Protein AF-A0A928RC76-F1 (afdb_monomer)

Solvent-accessible surface area (backbone atoms only — not comparable to full-atom values): 17767 Å² total; per-residue (Å²): 86,71,30,40,36,39,40,40,33,41,16,22,58,58,47,13,47,9,49,54,59,46,86,78,74,49,76,45,92,69,34,32,42,44,37,80,41,78,56,89,86,75,51,95,54,56,46,78,35,42,59,46,69,63,44,39,48,78,37,57,74,48,68,72,78,33,32,89,50,98,79,68,84,80,63,53,31,68,37,59,27,46,74,82,45,31,62,25,44,38,14,31,23,38,55,78,35,80,92,76,51,38,66,56,56,68,54,73,41,28,61,70,73,59,37,40,14,31,38,30,66,61,43,24,52,47,50,35,40,77,72,74,45,38,34,34,34,34,50,59,24,28,62,91,49,44,77,60,52,65,68,51,64,71,51,19,53,50,50,51,53,53,50,49,49,52,58,53,44,46,50,70,77,39,74,79,38,48,55,79,51,23,33,38,36,38,31,58,44,68,66,42,26,85,47,52,38,67,58,49,33,51,51,52,53,51,48,50,52,52,41,44,74,75,60,39,62,35,38,37,30,44,41,46,43,72,67,99,45,80,52,31,54,30,44,45,49,22,54,54,52,44,32,73,70,37,90,53,29,38,63,29,29,46,60,46,48,55,31,65,52,91,92,57,73,56,84,77,45,41,73,55,86,75,59,76,84,37,49,77,20,24,31,40,77,75,68,36,96,44,78,24,38,22,62,66,33,26,48,51,42,14,67,45,26,27,60,20,47,45,27,44,77,75,65,75,38,79,53,77,66,70,80,89,42,46,45,94,52,57,91,77,112

Sequence (333 aa):
MKRPLFVFAGQSNMMGAASLEAKQRFSFQNSFEYLHKPKRFGASIGQFKKEAFPAGEFSYKNLKEAYENETDFAVKSTLTDYTANTFFCPAMSNVIDESRKIELGFQDFSEATAKSGPCLAPYFAKELEDAGYACAYTHIAKGSIGINYYLEGDAADYFSEKVCNFFSDSKQFFPEDDIDEKVFVWHQGESDSTSSYHDYLNSLKQLTKKTKEIGFTKFFICRVGYWGNEKIVNIMRAQEDFCRQEKEAFMITRAASFFEYPNQEIDNWFSASIEEEYQFCRDSFFGYQNNHINEKGFQILAKHAAPNAIRILFEGKKPILEKEIIIPLQSFA

Nearest PDB structures (foldseek):
  1umy-assembly1_B  TM=6.671E-01  e=2.621E+00  Rattus norvegicus
  6aqz-assembly3_F  TM=4.041E-01  e=8.238E-01  Naegleria fowleri
  6aqy-assembly1_A  TM=2.756E-01  e=6.862E-01  Naegleria fowleri
  6ovt-assembly1_A  TM=3.774E-01  e=3.146E+00  Mycobacterium tuberculosis

Mean predicted aligned error: 5.24 Å

pLDDT: mean 89.04, std 11.86, range [47.88, 98.81]

Radius of gyration: 18.97 Å; Cα contacts (8 Å, |Δi|>4): 721; chains: 1; bounding box: 44×51×48 Å

Secondary structure (DSSP, 8-state):
-B--EEEEEEEHHHHS--SSPP----B-SS-EEEESS-STTT-SS-EEESB-SS-S--EES-TTTTBS-TT--S--B--S-HHHHEEE---EE-EEETTTTEE--GGG--GGGPEEPP-HHHHHHHHHHHTT---EEEEEEETT--GGGGTSSHHHHHHHHHHHHHHHHHHHH-TTSB---EEEEEE--GGGTTS-HHHHHHHHHHHHHHHHHHT-SEEEEEPPPP-S-TTHHHHHHHHHHHHHH-TTEEEEE-GGGGS--TT--GGGTBSSPPPGGGTT-BGGGGT-S--SB-HHHHHHHHHHHHHHHHHHHTS-----PPPP-BGGGGGG-

Foldseek 3Di:
DAAEEEEEEAALLAFAEAQDFDPDKFAAPFAWEWEAPPQLPDDPAIDTHRICPQAYAFAFPDSVQQDPDSPDPLQWRPQFQSQVTTLFHTRFHQDPDPVVLDGDDSRGDIPNPTGRGDGQPVLLQVLQVVVVHYYYYHYGYYHLDDLCSCQDDPSVVVVLVRLLRSVVNCCVVCVPYNHLAYEYEYEYQLSVLVPALVVLLVSVVSSVVSCVVSPHQAYEYAAAADDVHPSSVSVNNSLVVSQVPDPRYAHQEPLRNLQDFPPDPPPQFFQDDRDPLNYPQACVVVVHPGRRGHNSSSNVSSNRRNVQVCCVPPVVHHGDYDDDTTPVCPVPD

Structure (mmCIF, N/CA/C/O backbone):
data_AF-A0A928RC76-F1
#
_entry.id   AF-A0A928RC76-F1
#
loop_
_atom_site.group_PDB
_atom_site.id
_atom_site.type_symbol
_atom_site.label_atom_id
_atom_site.label_alt_id
_atom_site.label_comp_id
_atom_site.label_asym_id
_atom_site.label_entity_id
_atom_site.label_seq_id
_atom_site.pdbx_PDB_ins_code
_atom_site.Cartn_x
_atom_site.Cartn_y
_atom_site.Cartn_z
_atom_site.occupancy
_atom_site.B_iso_or_equiv
_atom_site.auth_seq_id
_atom_site.auth_comp_id
_atom_site.auth_asym_id
_atom_site.auth_atom_id
_atom_site.pdbx_PDB_model_num
ATOM 1 N N . MET A 1 1 ? -18.815 -7.038 15.631 1.00 93.69 1 MET A N 1
ATOM 2 C CA . MET A 1 1 ? -18.070 -7.873 14.644 1.00 93.69 1 MET A CA 1
ATOM 3 C C . MET A 1 1 ? -16.586 -7.523 14.747 1.00 93.69 1 MET A C 1
ATOM 5 O O . MET A 1 1 ? -16.308 -6.404 15.143 1.00 93.69 1 MET A O 1
ATOM 9 N N . LYS A 1 2 ? -15.625 -8.414 14.446 1.00 97.75 2 LYS A N 1
ATOM 10 C CA . LYS A 1 2 ? -14.205 -7.998 14.388 1.00 97.75 2 LYS A CA 1
ATOM 11 C C . LYS A 1 2 ? -13.944 -7.242 13.083 1.00 97.75 2 LYS A C 1
ATOM 13 O O . LYS A 1 2 ? -14.189 -7.793 12.011 1.00 97.75 2 LYS A O 1
ATOM 18 N N . ARG A 1 3 ? -13.461 -6.004 13.185 1.00 98.31 3 ARG A N 1
ATOM 19 C CA . ARG A 1 3 ? -13.190 -5.077 12.081 1.00 98.31 3 ARG A CA 1
ATOM 20 C C . ARG A 1 3 ? -11.799 -4.458 12.248 1.00 98.31 3 ARG A C 1
ATOM 22 O O . ARG A 1 3 ? -11.664 -3.388 12.838 1.00 98.31 3 ARG A O 1
ATOM 29 N N . PRO A 1 4 ? -10.751 -5.091 11.709 1.00 98.62 4 PRO A N 1
ATOM 30 C CA . PRO A 1 4 ? -9.431 -4.486 11.709 1.00 98.62 4 PRO A CA 1
ATOM 31 C C . PRO A 1 4 ? -9.416 -3.170 10.917 1.00 98.62 4 PRO A C 1
ATOM 33 O O . PRO A 1 4 ? -10.078 -3.040 9.879 1.00 98.62 4 PRO A O 1
ATOM 36 N N . LEU A 1 5 ? -8.645 -2.207 11.417 1.00 98.81 5 LEU A N 1
ATOM 37 C CA . LEU A 1 5 ? -8.434 -0.896 10.811 1.00 98.81 5 LEU A CA 1
ATOM 38 C C . LEU A 1 5 ? -7.104 -0.903 10.051 1.00 98.81 5 LEU A C 1
ATOM 40 O O . LEU A 1 5 ? -6.041 -0.961 10.668 1.00 98.81 5 LEU A O 1
ATOM 44 N N . PHE A 1 6 ? -7.146 -0.832 8.721 1.00 98.62 6 PHE A N 1
ATOM 45 C CA . PHE A 1 6 ? -5.950 -0.857 7.875 1.00 98.62 6 PHE A CA 1
ATOM 46 C C . PHE A 1 6 ? -5.553 0.546 7.412 1.00 98.62 6 PHE A C 1
ATOM 48 O O . PHE A 1 6 ? -6.355 1.281 6.837 1.00 98.62 6 PHE A O 1
ATOM 55 N N . VAL A 1 7 ? -4.287 0.905 7.601 1.00 97.81 7 VAL A N 1
ATOM 56 C CA . VAL A 1 7 ? -3.695 2.108 7.007 1.00 97.81 7 VAL A CA 1
ATOM 57 C C . VAL A 1 7 ? -2.692 1.675 5.959 1.00 97.81 7 VAL A C 1
ATOM 59 O O . VAL A 1 7 ? -1.655 1.097 6.271 1.00 97.81 7 VAL A O 1
ATOM 62 N N . PHE A 1 8 ? -3.023 1.965 4.715 1.00 96.25 8 PHE A N 1
ATOM 63 C CA . PHE A 1 8 ? -2.257 1.620 3.533 1.00 96.25 8 PHE A CA 1
ATOM 64 C C . PHE A 1 8 ? -1.305 2.768 3.193 1.00 96.25 8 PHE A C 1
ATOM 66 O O . PHE A 1 8 ? -1.752 3.818 2.736 1.00 96.25 8 PHE A O 1
ATOM 73 N N . ALA A 1 9 ? -0.006 2.575 3.425 1.00 94.69 9 ALA A N 1
ATOM 74 C CA . ALA A 1 9 ? 1.027 3.593 3.248 1.00 94.69 9 ALA A CA 1
ATOM 75 C C . ALA A 1 9 ? 2.239 3.063 2.468 1.00 94.69 9 ALA A C 1
ATOM 77 O O . ALA A 1 9 ? 2.470 1.857 2.358 1.00 94.69 9 ALA A O 1
ATOM 78 N N . GLY A 1 10 ? 3.027 3.984 1.916 1.00 91.62 10 GLY A N 1
ATOM 79 C CA . GLY A 1 10 ? 4.172 3.654 1.069 1.00 91.62 10 GLY A CA 1
ATOM 80 C C . GLY A 1 10 ? 4.248 4.547 -0.163 1.00 91.62 10 GLY A C 1
ATOM 81 O O . GLY A 1 10 ? 4.022 5.753 -0.053 1.00 91.62 10 GLY A O 1
ATOM 82 N N . GLN A 1 11 ? 4.564 3.980 -1.330 1.00 85.69 11 GLN A N 1
ATOM 83 C CA . GLN A 1 11 ? 4.770 4.770 -2.553 1.00 85.69 11 GLN A CA 1
ATOM 84 C C . GLN A 1 11 ? 3.800 4.491 -3.711 1.00 85.69 11 GLN A C 1
ATOM 86 O O . GLN A 1 11 ? 3.110 3.474 -3.731 1.00 85.69 11 GLN A O 1
ATOM 91 N N . SER A 1 12 ? 3.757 5.402 -4.696 1.00 68.44 12 SER A N 1
ATOM 92 C CA . SER A 1 12 ? 2.798 5.398 -5.824 1.00 68.44 12 SER A CA 1
ATOM 93 C C . SER A 1 12 ? 2.783 4.113 -6.644 1.00 68.44 12 SER A C 1
ATOM 95 O O . SER A 1 12 ? 1.696 3.621 -6.942 1.00 68.44 12 SER A O 1
ATOM 97 N N . ASN A 1 13 ? 3.957 3.540 -6.951 1.00 55.69 13 ASN A N 1
ATOM 98 C CA . ASN A 1 13 ? 4.119 2.241 -7.634 1.00 55.69 13 ASN A CA 1
ATOM 99 C C . ASN A 1 13 ? 3.213 1.149 -7.092 1.00 55.69 13 ASN A C 1
ATOM 101 O O . ASN A 1 13 ? 2.799 0.252 -7.820 1.00 55.69 13 ASN A O 1
ATOM 105 N N . MET A 1 14 ? 2.926 1.251 -5.806 1.00 56.94 14 MET A N 1
ATOM 106 C CA . MET A 1 14 ? 2.470 0.159 -4.987 1.00 56.94 14 MET A CA 1
ATOM 107 C C . MET A 1 14 ? 1.067 0.367 -4.445 1.00 56.94 14 MET A C 1
ATOM 109 O O . MET A 1 14 ? 0.460 -0.581 -3.948 1.00 56.94 14 MET A O 1
ATOM 113 N N . MET A 1 15 ? 0.557 1.593 -4.568 1.00 62.12 15 MET A N 1
ATOM 114 C CA . MET A 1 15 ? -0.681 2.019 -3.938 1.00 62.12 15 MET A CA 1
ATOM 115 C C . MET A 1 15 ? -1.558 2.884 -4.860 1.00 62.12 15 MET A C 1
ATOM 117 O O . MET A 1 15 ? -2.621 3.309 -4.436 1.00 62.12 15 MET A O 1
ATOM 121 N N . GLY A 1 16 ? -1.182 3.095 -6.131 1.00 65.44 16 GLY A N 1
ATOM 122 C CA . GLY A 1 16 ? -2.129 3.507 -7.175 1.00 65.44 16 GLY A CA 1
ATOM 123 C C . GLY A 1 16 ? -1.649 4.569 -8.155 1.00 65.44 16 GLY A C 1
ATOM 124 O O . GLY A 1 16 ? -2.071 5.720 -8.087 1.00 65.44 16 GLY A O 1
ATOM 125 N N . ALA A 1 17 ? -0.807 4.173 -9.105 1.00 73.12 17 ALA A N 1
ATOM 126 C CA . ALA A 1 17 ? -0.390 5.031 -10.216 1.00 73.12 17 ALA A CA 1
ATOM 127 C C . ALA A 1 17 ? -0.250 4.235 -11.521 1.00 73.12 17 ALA A C 1
ATOM 129 O O . ALA A 1 17 ? 0.716 4.391 -12.267 1.00 73.12 17 ALA A O 1
ATOM 130 N N . ALA A 1 18 ? -1.215 3.346 -11.769 1.00 84.69 18 ALA A N 1
ATOM 131 C CA . ALA A 1 18 ? -1.297 2.649 -13.043 1.00 84.69 18 ALA A CA 1
ATOM 132 C C . ALA A 1 18 ? -1.699 3.617 -14.160 1.00 84.69 18 ALA A C 1
ATOM 134 O O . ALA A 1 18 ? -2.370 4.620 -13.918 1.00 84.69 18 ALA A O 1
ATOM 135 N N . SER A 1 19 ? -1.335 3.302 -15.395 1.00 87.69 19 SER A N 1
ATOM 136 C CA . SER A 1 19 ? -1.667 4.142 -16.538 1.00 87.69 19 SER A CA 1
ATOM 137 C C . SER A 1 19 ? -3.157 4.164 -16.813 1.00 87.69 19 SER A C 1
ATOM 139 O O . SER A 1 19 ? -3.734 5.219 -17.070 1.00 87.69 19 SER A O 1
ATOM 141 N N . LEU A 1 20 ? -3.799 3.004 -16.722 1.00 89.75 20 LEU A N 1
ATOM 142 C CA . LEU A 1 20 ? -5.218 2.828 -17.005 1.00 89.75 20 LEU A CA 1
ATOM 143 C C . LEU A 1 20 ? -6.097 3.060 -15.775 1.00 89.75 20 LEU A C 1
ATOM 145 O O . LEU A 1 20 ? -5.684 2.860 -14.632 1.00 89.75 20 LEU A O 1
ATOM 149 N N . GLU A 1 21 ? -7.344 3.449 -16.034 1.00 90.31 21 GLU A N 1
ATOM 150 C CA . GLU A 1 21 ? -8.374 3.519 -15.002 1.00 90.31 21 GLU A CA 1
ATOM 151 C C . GLU A 1 21 ? -8.646 2.134 -14.412 1.00 90.31 21 GLU A C 1
ATOM 153 O O . GLU A 1 21 ? -8.561 1.119 -15.108 1.00 90.31 21 GLU A O 1
ATOM 158 N N . ALA A 1 22 ? -9.037 2.090 -13.138 1.00 90.31 22 ALA A N 1
ATOM 159 C CA . ALA A 1 22 ? -9.555 0.857 -12.558 1.00 90.31 22 ALA A CA 1
ATOM 160 C C . ALA A 1 22 ? -10.812 0.426 -13.332 1.00 90.31 22 ALA A C 1
ATOM 162 O O . ALA A 1 22 ? -11.779 1.192 -13.413 1.00 90.31 22 ALA A O 1
ATOM 163 N N . LYS A 1 23 ? -10.811 -0.792 -13.876 1.00 90.81 23 LYS A N 1
ATOM 164 C CA . LYS A 1 23 ? -11.964 -1.398 -14.551 1.00 90.81 23 LYS A CA 1
ATOM 165 C C . LYS A 1 23 ? -12.957 -1.939 -13.537 1.00 90.81 23 LYS A C 1
ATOM 167 O O . LYS A 1 23 ? -14.162 -1.889 -13.776 1.00 90.81 23 LYS A O 1
ATOM 172 N N . GLN A 1 24 ? -12.468 -2.450 -12.408 1.00 88.94 24 GLN A N 1
ATOM 173 C CA . GLN A 1 24 ? -13.339 -2.928 -11.341 1.00 88.94 24 GLN A CA 1
ATOM 174 C C . GLN A 1 24 ? -13.837 -1.774 -10.462 1.00 88.94 24 GLN A C 1
ATOM 176 O O . GLN A 1 24 ? -13.130 -0.807 -10.161 1.00 88.94 24 GLN A O 1
ATOM 181 N N . ARG A 1 25 ? -15.097 -1.886 -10.045 1.00 88.00 25 ARG A N 1
ATOM 182 C CA . ARG A 1 25 ? -15.734 -1.038 -9.035 1.00 88.00 25 ARG A CA 1
ATOM 183 C C . ARG A 1 25 ? -16.311 -1.962 -7.977 1.00 88.00 25 ARG A C 1
ATOM 185 O O . ARG A 1 25 ? -16.962 -2.950 -8.316 1.00 88.00 25 ARG A O 1
ATOM 192 N N . PHE A 1 26 ? -16.061 -1.653 -6.712 1.00 91.12 26 PHE A N 1
ATOM 193 C CA . PHE A 1 26 ? -16.522 -2.477 -5.600 1.00 91.12 26 PHE A CA 1
ATOM 194 C C . PHE A 1 26 ? -17.635 -1.769 -4.847 1.00 91.12 26 PHE A C 1
ATOM 196 O O . PHE A 1 26 ? -17.553 -0.568 -4.603 1.00 91.12 26 PHE A O 1
ATOM 203 N N . SER A 1 27 ? -18.648 -2.541 -4.464 1.00 94.38 27 SER A N 1
ATOM 204 C CA . SER A 1 27 ? -19.636 -2.158 -3.466 1.00 94.38 27 SER A CA 1
ATOM 205 C C . SER A 1 27 ? -19.540 -3.164 -2.327 1.00 94.38 27 SER A C 1
ATOM 207 O O . SER A 1 27 ? -19.789 -4.357 -2.513 1.00 94.38 27 SER A O 1
ATOM 209 N N . PHE A 1 28 ? -19.103 -2.683 -1.174 1.00 95.94 28 PHE A N 1
ATOM 210 C CA . PHE A 1 28 ? -18.910 -3.448 0.041 1.00 95.94 28 PHE A CA 1
ATOM 211 C C . PHE A 1 28 ? -20.215 -3.489 0.837 1.00 95.94 28 PHE A C 1
ATOM 213 O O . PHE A 1 28 ? -20.892 -2.478 1.032 1.00 95.94 28 PHE A O 1
ATOM 220 N N . GLN A 1 29 ? -20.571 -4.663 1.338 1.00 95.75 29 GLN A N 1
ATOM 221 C CA . GLN A 1 29 ? -21.638 -4.829 2.316 1.00 95.75 29 GLN A CA 1
ATOM 222 C C . GLN A 1 29 ? -21.152 -4.410 3.695 1.00 95.75 29 GLN A C 1
ATOM 224 O O . GLN A 1 29 ? -21.834 -3.639 4.382 1.00 95.75 29 GLN A O 1
ATOM 229 N N . ASN A 1 30 ? -19.968 -4.894 4.072 1.00 96.06 30 ASN A N 1
ATOM 230 C CA . ASN A 1 30 ? -19.458 -4.769 5.427 1.00 96.06 30 ASN A CA 1
ATOM 231 C C . ASN A 1 30 ? -18.144 -4.011 5.523 1.00 96.06 30 ASN A C 1
ATOM 233 O O . ASN A 1 30 ? -17.849 -3.576 6.627 1.00 96.06 30 ASN A O 1
ATOM 237 N N . SER A 1 31 ? -17.373 -3.822 4.454 1.00 97.50 31 SER A N 1
ATOM 238 C CA . SER A 1 31 ? -16.124 -3.050 4.506 1.00 97.50 31 SER A CA 1
ATOM 239 C C . SER A 1 31 ? -16.315 -1.573 4.166 1.00 97.50 31 SER A C 1
ATOM 241 O O . SER A 1 31 ? -17.295 -1.185 3.529 1.00 97.50 31 SER A O 1
ATOM 243 N N . PHE A 1 32 ? -15.384 -0.733 4.626 1.00 97.00 32 PHE A N 1
ATOM 244 C CA . PHE A 1 32 ? -15.476 0.714 4.445 1.00 97.00 32 PHE A CA 1
ATOM 245 C C . PHE A 1 32 ? -14.137 1.355 4.103 1.00 97.00 32 PHE A C 1
ATOM 247 O O . PHE A 1 32 ? -13.127 1.112 4.760 1.00 97.00 32 PHE A O 1
ATOM 254 N N . GLU A 1 33 ? -14.167 2.262 3.138 1.00 94.88 33 GLU A N 1
ATOM 255 C CA . GLU A 1 33 ? -13.093 3.212 2.897 1.00 94.88 33 GLU A CA 1
ATOM 256 C C . GLU A 1 33 ? -13.293 4.477 3.729 1.00 94.88 33 GLU A C 1
ATOM 258 O O . GLU A 1 33 ? -14.386 5.043 3.741 1.00 94.88 33 GLU A O 1
ATOM 263 N N . TYR A 1 34 ? -12.237 4.950 4.381 1.00 93.81 34 TYR A N 1
ATOM 264 C CA . TYR A 1 34 ? -12.214 6.200 5.124 1.00 93.81 34 TYR A CA 1
ATOM 265 C C . TYR A 1 34 ? -11.502 7.313 4.345 1.00 93.81 34 TYR A C 1
ATOM 267 O O . TYR A 1 34 ? -10.310 7.204 4.029 1.00 93.81 34 TYR A O 1
ATOM 275 N N . LEU A 1 35 ? -12.227 8.412 4.124 1.00 89.06 35 LEU A N 1
ATOM 276 C CA . LEU A 1 35 ? -11.716 9.681 3.603 1.00 89.06 35 LEU A CA 1
ATOM 277 C C . LEU A 1 35 ? -11.634 10.711 4.739 1.00 89.06 35 LEU A C 1
ATOM 279 O O . LEU A 1 35 ? -12.613 10.937 5.460 1.00 89.06 35 LEU A O 1
ATOM 283 N N . HIS A 1 36 ? -10.475 11.341 4.914 1.00 82.50 36 HIS A N 1
ATOM 284 C CA . HIS A 1 36 ? -10.219 12.290 5.987 1.00 82.50 36 HIS A CA 1
ATOM 285 C C . HIS A 1 36 ? -10.803 13.665 5.657 1.00 82.50 36 HIS A C 1
ATOM 287 O O . HIS A 1 36 ? -10.264 14.433 4.866 1.00 82.50 36 HIS A O 1
ATOM 293 N N . LYS A 1 37 ? -11.891 14.003 6.359 1.00 72.62 37 LYS A N 1
ATOM 294 C CA . LYS A 1 37 ? -12.540 15.326 6.344 1.00 72.62 37 LYS A CA 1
ATOM 295 C C . LYS A 1 37 ? -12.692 15.923 4.923 1.00 72.62 37 LYS A C 1
ATOM 297 O O . LYS A 1 37 ? -12.364 17.092 4.718 1.00 72.62 37 LYS A O 1
ATOM 302 N N . PRO A 1 38 ? -13.256 15.188 3.943 1.00 59.88 38 PRO A N 1
ATOM 303 C CA . PRO A 1 38 ? -13.242 15.596 2.532 1.00 59.88 38 PRO A CA 1
ATOM 304 C C . PRO A 1 38 ? -14.053 16.873 2.231 1.00 59.88 38 PRO A C 1
ATOM 306 O O . PRO A 1 38 ? -13.914 17.471 1.166 1.00 59.88 38 PRO A O 1
ATOM 309 N N . LYS A 1 39 ? -14.913 17.342 3.149 1.00 54.34 39 LYS A N 1
ATOM 310 C CA . LYS A 1 39 ? -15.727 18.556 2.958 1.00 54.34 39 LYS A CA 1
ATOM 311 C C . LYS A 1 39 ? -15.032 19.807 3.494 1.00 54.34 39 LYS A C 1
ATOM 313 O O . LYS A 1 39 ? -15.404 20.340 4.540 1.00 54.34 39 LYS A O 1
ATOM 318 N N . ARG A 1 40 ? -14.049 20.244 2.704 1.00 56.84 40 ARG A N 1
ATOM 319 C CA . ARG A 1 40 ? -13.449 21.577 2.492 1.00 56.84 40 ARG A CA 1
ATOM 320 C C . ARG A 1 40 ? -13.253 22.551 3.673 1.00 56.84 40 ARG A C 1
ATOM 322 O O . ARG A 1 40 ? -12.188 23.130 3.678 1.00 56.84 40 ARG A O 1
ATOM 329 N N . PHE A 1 41 ? -14.136 22.724 4.669 1.00 51.78 41 PHE A N 1
ATOM 330 C CA . PHE A 1 41 ? -13.906 23.625 5.829 1.00 51.78 41 PHE A CA 1
ATOM 331 C C . PHE A 1 41 ? -14.731 23.327 7.107 1.00 51.78 41 PHE A C 1
ATOM 333 O O . PHE A 1 41 ? -14.786 24.178 7.994 1.00 51.78 41 PHE A O 1
ATOM 340 N N . GLY A 1 42 ? -15.406 22.175 7.249 1.00 49.38 42 GLY A N 1
ATOM 341 C CA . GLY A 1 42 ? -16.342 22.036 8.385 1.00 49.38 42 GLY A CA 1
ATOM 342 C C . GLY A 1 42 ? -16.818 20.647 8.793 1.00 49.38 42 GLY A C 1
ATOM 343 O O . GLY A 1 42 ? -17.670 20.553 9.674 1.00 49.38 42 GLY A O 1
ATOM 344 N N . ALA A 1 43 ? -16.307 19.568 8.198 1.00 66.88 43 ALA A N 1
ATOM 345 C CA . ALA A 1 43 ? -16.599 18.238 8.723 1.00 66.88 43 ALA A CA 1
ATOM 346 C C . ALA A 1 43 ? -15.745 17.987 9.976 1.00 66.88 43 ALA A C 1
ATOM 348 O O . ALA A 1 43 ? -14.516 17.977 9.904 1.00 66.88 43 ALA A O 1
ATOM 349 N N . SER A 1 44 ? -16.394 17.799 11.127 1.00 73.44 44 SER A N 1
ATOM 350 C CA . SER A 1 44 ? -15.715 17.448 12.381 1.00 73.44 44 SER A CA 1
ATOM 351 C C . SER A 1 44 ? -15.160 16.020 12.377 1.00 73.44 44 SER A C 1
ATOM 353 O O . SER A 1 44 ? -14.263 15.730 13.162 1.00 73.44 44 SER A O 1
ATOM 355 N N . ILE A 1 45 ? -15.665 15.167 11.479 1.00 81.88 45 ILE A N 1
ATOM 356 C CA . ILE A 1 45 ? -15.304 13.755 11.313 1.00 81.88 45 ILE A CA 1
ATOM 357 C C . ILE A 1 45 ? -15.057 13.433 9.832 1.00 81.88 45 ILE A C 1
ATOM 359 O O . ILE A 1 45 ? -15.576 14.116 8.940 1.00 81.88 45 ILE A O 1
ATOM 363 N N . GLY A 1 46 ? -14.273 12.396 9.553 1.00 87.25 46 GLY A N 1
ATOM 364 C CA . GLY A 1 46 ? -14.122 11.839 8.215 1.00 87.25 46 GLY A CA 1
ATOM 365 C C . GLY A 1 46 ? -15.340 11.044 7.740 1.00 87.25 46 GLY A C 1
ATOM 366 O O . GLY A 1 46 ? -16.341 10.884 8.440 1.00 87.25 46 GLY A O 1
ATOM 367 N N . GLN A 1 47 ? -15.268 10.576 6.496 1.00 90.38 47 GLN A N 1
ATOM 368 C CA . GLN A 1 47 ? -16.361 9.890 5.814 1.00 90.38 47 GLN A CA 1
ATOM 369 C C . GLN A 1 47 ? -16.010 8.425 5.570 1.00 90.38 47 GLN A C 1
ATOM 371 O O . GLN A 1 47 ? -14.995 8.134 4.945 1.00 90.38 47 GLN A O 1
ATOM 376 N N . PHE A 1 48 ? -16.907 7.523 5.970 1.00 92.81 48 PHE A N 1
ATOM 377 C CA . PHE A 1 48 ? -16.845 6.103 5.631 1.00 92.81 48 PHE A CA 1
ATOM 378 C C . PHE A 1 48 ? -17.718 5.804 4.409 1.00 92.81 48 PHE A C 1
ATOM 380 O O . PHE A 1 48 ? -18.896 6.172 4.368 1.00 92.81 48 PHE A O 1
ATOM 387 N N . LYS A 1 49 ? -17.149 5.143 3.402 1.00 92.69 49 LYS A N 1
ATOM 388 C CA . LYS A 1 49 ? -17.786 4.854 2.112 1.00 92.69 49 LYS A CA 1
ATOM 389 C C . LYS A 1 49 ? -17.782 3.352 1.866 1.00 92.69 49 LYS A C 1
ATOM 391 O O . LYS A 1 49 ? -16.797 2.682 2.144 1.00 92.69 49 LYS A O 1
ATOM 396 N N . LYS A 1 50 ? -18.885 2.840 1.324 1.00 93.88 50 LYS A N 1
ATOM 397 C CA . LYS A 1 50 ? -19.033 1.429 0.931 1.00 93.88 50 LYS A CA 1
ATOM 398 C C . LYS A 1 50 ? -18.679 1.172 -0.529 1.00 93.88 50 LYS A C 1
ATOM 400 O O . LYS A 1 50 ? -18.739 0.043 -0.986 1.00 93.88 50 LYS A O 1
ATOM 405 N N . GLU A 1 51 ? -18.347 2.210 -1.274 1.00 88.38 51 GLU A N 1
ATOM 406 C CA . GLU A 1 51 ? -17.978 2.101 -2.678 1.00 88.38 51 GLU A CA 1
ATOM 407 C C . GLU A 1 51 ? -16.493 2.397 -2.817 1.00 88.38 51 GLU A C 1
ATOM 409 O O . GLU A 1 51 ? -15.996 3.342 -2.200 1.00 88.38 51 GLU A O 1
ATOM 414 N N . ALA A 1 52 ? -15.805 1.591 -3.623 1.00 82.12 52 ALA A N 1
ATOM 415 C CA . ALA A 1 52 ? -14.405 1.804 -3.948 1.00 82.12 52 ALA A CA 1
ATOM 416 C C . ALA A 1 52 ? -14.231 2.603 -5.242 1.00 82.12 52 ALA A C 1
ATOM 418 O O . ALA A 1 52 ? -14.976 2.420 -6.210 1.00 82.12 52 ALA A O 1
ATOM 419 N N . PHE A 1 53 ? -13.130 3.356 -5.260 1.00 78.62 53 PHE A N 1
ATOM 420 C CA . PHE A 1 53 ? -12.648 4.252 -6.312 1.00 78.62 53 PHE A CA 1
ATOM 421 C C . PHE A 1 53 ? -13.431 5.578 -6.429 1.00 78.62 53 PHE A C 1
ATOM 423 O O . PHE A 1 53 ? -14.649 5.559 -6.612 1.00 78.62 53 PHE A O 1
ATOM 430 N N . PRO A 1 54 ? -12.743 6.740 -6.360 1.00 75.62 54 PRO A N 1
ATOM 431 C CA . PRO A 1 54 ? -11.301 6.914 -6.123 1.00 75.62 54 PRO A CA 1
ATOM 432 C C . PRO A 1 54 ? -10.891 6.445 -4.723 1.00 75.62 54 PRO A C 1
ATOM 434 O O . PRO A 1 54 ? -11.653 6.617 -3.776 1.00 75.62 54 PRO A O 1
ATOM 437 N N . ALA A 1 55 ? -9.708 5.832 -4.629 1.00 82.19 55 ALA A N 1
ATOM 438 C CA . ALA A 1 55 ? -9.165 5.352 -3.368 1.00 82.19 55 ALA A CA 1
ATOM 439 C C . ALA A 1 55 ? -8.187 6.377 -2.777 1.00 82.19 55 ALA A C 1
ATOM 441 O O . ALA A 1 55 ? -7.231 6.781 -3.444 1.00 82.19 55 ALA A O 1
ATOM 442 N N . GLY A 1 56 ? -8.406 6.777 -1.529 1.00 83.56 56 GLY A N 1
ATOM 443 C CA . GLY A 1 56 ? -7.722 7.887 -0.879 1.00 83.56 56 GLY A CA 1
ATOM 444 C C . GLY A 1 56 ? -8.278 9.249 -1.294 1.00 83.56 56 GLY A C 1
ATOM 445 O O . GLY A 1 56 ? -9.345 9.371 -1.891 1.00 83.56 56 GLY A O 1
ATOM 446 N N . GLU A 1 57 ? -7.536 10.299 -0.965 1.00 82.06 57 GLU A N 1
ATOM 447 C CA . GLU A 1 57 ? -7.900 11.676 -1.293 1.00 82.06 57 GLU A CA 1
ATOM 448 C C . GLU A 1 57 ? -6.648 12.539 -1.435 1.00 82.06 57 GLU A C 1
ATOM 450 O O . GLU A 1 57 ? -5.556 12.152 -1.002 1.00 82.06 57 GLU A O 1
ATOM 455 N N . PHE A 1 58 ? -6.811 13.728 -2.008 1.00 82.38 58 PHE A N 1
ATOM 456 C CA . PHE A 1 58 ? -5.753 14.724 -2.018 1.00 82.38 58 PHE A CA 1
ATOM 457 C C . PHE A 1 58 ? -5.609 15.341 -0.626 1.00 82.38 58 PHE A C 1
ATOM 459 O O . PHE A 1 58 ? -6.539 15.917 -0.067 1.00 82.38 58 PHE A O 1
ATOM 466 N N . SER A 1 59 ? -4.418 15.215 -0.054 1.00 86.06 59 SER A N 1
ATOM 467 C CA . SER A 1 59 ? -4.048 15.831 1.217 1.00 86.06 59 SER A CA 1
ATOM 468 C C . SER A 1 59 ? -3.120 17.006 0.936 1.00 86.06 59 SER A C 1
ATOM 470 O O . SER A 1 59 ? -1.938 16.802 0.692 1.00 86.06 59 SER A O 1
ATOM 472 N N . TYR A 1 60 ? -3.645 18.229 0.907 1.00 83.88 60 TYR A N 1
ATOM 473 C CA . TYR A 1 60 ? -2.891 19.421 0.495 1.00 83.88 60 TYR A CA 1
ATOM 474 C C . TYR A 1 60 ? -1.984 19.959 1.602 1.00 83.88 60 TYR A C 1
ATOM 476 O O . TYR A 1 60 ? -2.347 19.929 2.776 1.00 83.88 60 TYR A O 1
ATOM 484 N N . LYS A 1 61 ? -0.839 20.527 1.210 1.00 86.81 61 LYS A N 1
ATOM 485 C CA . LYS A 1 61 ? 0.036 21.291 2.114 1.00 86.81 61 LYS A CA 1
ATOM 486 C C . LYS A 1 61 ? -0.571 22.645 2.467 1.00 86.81 61 LYS A C 1
ATOM 488 O O . LYS A 1 61 ? -0.583 23.041 3.627 1.00 86.81 61 LYS A O 1
ATOM 493 N N . ASN A 1 62 ? -1.118 23.327 1.460 1.00 80.88 62 ASN A N 1
ATOM 494 C CA . ASN A 1 62 ? -1.861 24.568 1.617 1.00 80.88 62 ASN A CA 1
ATOM 495 C C . ASN A 1 62 ? -3.194 24.465 0.875 1.00 80.88 62 ASN A C 1
ATOM 497 O O . ASN A 1 62 ? -3.260 24.553 -0.350 1.00 80.88 62 ASN A O 1
ATOM 501 N N . LEU A 1 63 ? -4.270 24.274 1.637 1.00 75.12 63 LEU A N 1
ATOM 502 C CA . LEU A 1 63 ? -5.606 24.113 1.073 1.00 75.12 63 LEU A CA 1
ATOM 503 C C . LEU A 1 63 ? -6.093 25.381 0.359 1.00 75.12 63 LEU A C 1
ATOM 505 O O . LEU A 1 63 ? -6.797 25.274 -0.636 1.00 75.12 63 LEU A O 1
ATOM 509 N N . LYS A 1 64 ? -5.732 26.576 0.843 1.00 74.25 64 LYS A N 1
ATOM 510 C CA . LYS A 1 64 ? -6.190 27.838 0.243 1.00 74.25 64 LYS A CA 1
ATOM 511 C C . LYS A 1 64 ? -5.549 28.086 -1.118 1.00 74.25 64 LYS A C 1
ATOM 513 O O . LYS A 1 64 ? -6.237 28.499 -2.038 1.00 74.25 64 LYS A O 1
ATOM 518 N N . GLU A 1 65 ? -4.257 27.799 -1.247 1.00 74.19 65 GLU A N 1
ATOM 519 C CA . GLU A 1 65 ? -3.525 27.951 -2.513 1.00 74.19 65 GLU A CA 1
ATOM 520 C C . GLU A 1 65 ? -3.913 26.893 -3.551 1.00 74.19 65 GLU A C 1
ATOM 522 O O . GLU A 1 65 ? -3.823 27.142 -4.749 1.00 74.19 65 GLU A O 1
ATOM 527 N N . ALA A 1 66 ? -4.382 25.723 -3.111 1.00 72.12 66 ALA A N 1
ATOM 528 C CA . ALA A 1 66 ? -4.766 24.638 -4.006 1.00 72.12 66 ALA A CA 1
ATOM 529 C C . ALA A 1 66 ? -6.068 24.879 -4.784 1.00 72.12 66 ALA A C 1
ATOM 531 O O . ALA A 1 66 ? -6.378 24.106 -5.695 1.00 72.12 66 ALA A O 1
ATOM 532 N N . TYR A 1 67 ? -6.841 25.913 -4.452 1.00 69.31 67 TYR A N 1
ATOM 533 C CA . TYR A 1 67 ? -8.138 26.162 -5.066 1.00 69.31 67 TYR A CA 1
ATOM 534 C C . TYR A 1 67 ? -8.251 27.578 -5.616 1.00 69.31 67 TYR A C 1
ATOM 536 O O . TYR A 1 67 ? -8.055 28.558 -4.907 1.00 69.31 67 TYR A O 1
ATOM 544 N N . GLU A 1 68 ? -8.668 27.664 -6.878 1.00 59.91 68 GLU A N 1
ATOM 545 C CA . GLU A 1 68 ? -8.857 28.917 -7.618 1.00 59.91 68 GLU A CA 1
ATOM 546 C C . GLU A 1 68 ? -9.844 29.889 -6.954 1.00 59.91 68 GLU A C 1
ATOM 548 O O . GLU A 1 68 ? -9.697 31.099 -7.089 1.00 59.91 68 GLU A O 1
ATOM 553 N N . ASN A 1 69 ? -10.847 29.370 -6.234 1.00 62.03 69 ASN A N 1
ATOM 554 C CA . ASN A 1 69 ? -11.811 30.153 -5.463 1.00 62.03 69 ASN A CA 1
ATOM 555 C C . ASN A 1 69 ? -12.178 29.429 -4.157 1.00 62.03 69 ASN A C 1
ATOM 557 O O . ASN A 1 69 ? -12.487 28.234 -4.170 1.00 62.03 69 ASN A O 1
ATOM 561 N N . GLU A 1 70 ? -12.236 30.165 -3.039 1.00 56.66 70 GLU A N 1
ATOM 562 C CA . GLU A 1 70 ? -12.617 29.637 -1.711 1.00 56.66 70 GLU A CA 1
ATOM 563 C C . GLU A 1 70 ? -14.052 29.060 -1.669 1.00 56.66 70 GLU A C 1
ATOM 565 O O . GLU A 1 70 ? -14.400 28.320 -0.751 1.00 56.66 70 GLU A O 1
ATOM 570 N N . THR A 1 71 ? -14.885 29.373 -2.668 1.00 52.06 71 THR A N 1
ATOM 571 C CA . THR A 1 71 ? -16.306 28.992 -2.756 1.00 52.06 71 THR A CA 1
ATOM 572 C C . THR A 1 71 ? -16.601 27.862 -3.737 1.00 52.06 71 THR A C 1
ATOM 574 O O . THR A 1 71 ? -17.765 27.498 -3.909 1.00 52.06 71 THR A O 1
ATOM 577 N N . ASP A 1 72 ? -15.593 27.310 -4.411 1.00 52.50 72 ASP A N 1
ATOM 578 C CA . ASP A 1 72 ? -15.849 26.228 -5.349 1.00 52.50 72 ASP A CA 1
ATOM 579 C C . ASP A 1 72 ? -16.296 24.963 -4.584 1.00 52.50 72 ASP A C 1
ATOM 581 O O . ASP A 1 72 ? -15.682 24.537 -3.610 1.00 52.50 72 AS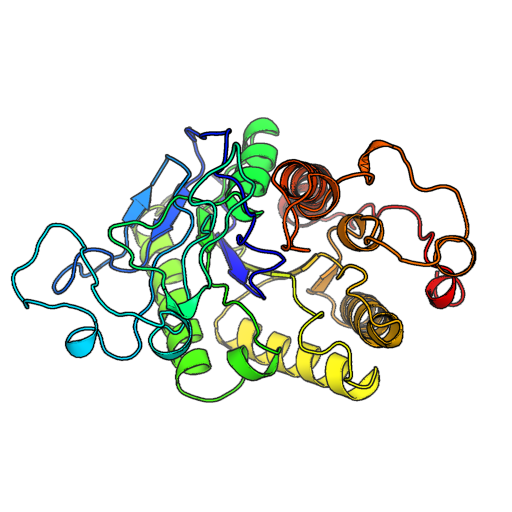P A O 1
ATOM 585 N N . PHE A 1 73 ? -17.417 24.377 -5.000 1.00 47.88 73 PHE A N 1
ATOM 586 C CA . PHE A 1 73 ? -17.975 23.140 -4.439 1.00 47.88 73 PHE A CA 1
ATOM 587 C C . PHE A 1 73 ? -17.663 21.923 -5.322 1.00 47.88 73 PHE A C 1
ATOM 589 O O . PHE A 1 73 ? -17.916 20.794 -4.907 1.00 47.88 73 PHE A O 1
ATOM 596 N N . ALA A 1 74 ? -17.111 22.130 -6.523 1.00 53.66 74 ALA A N 1
ATOM 597 C CA . ALA A 1 74 ? -16.896 21.088 -7.525 1.00 53.66 74 ALA A CA 1
ATOM 598 C C . ALA A 1 74 ? -15.526 20.395 -7.425 1.00 53.66 74 ALA A C 1
ATOM 600 O O . ALA A 1 74 ? -15.163 19.657 -8.335 1.00 53.66 74 ALA A O 1
ATOM 601 N N . VAL A 1 75 ? -14.788 20.625 -6.330 1.00 58.28 75 VAL A N 1
ATOM 602 C CA . VAL A 1 75 ? -13.465 20.034 -6.054 1.00 58.28 75 VAL A CA 1
ATOM 603 C C . VAL A 1 75 ? -12.508 20.203 -7.243 1.00 58.28 75 VAL A C 1
ATOM 605 O O . VAL A 1 75 ? -11.836 19.279 -7.683 1.00 58.28 75 VAL A O 1
ATOM 608 N N . LYS A 1 76 ? -12.487 21.407 -7.826 1.00 56.88 76 LYS A N 1
ATOM 609 C CA . LYS A 1 76 ? -11.606 21.728 -8.949 1.00 56.88 76 LYS A CA 1
ATOM 610 C C . LYS A 1 76 ? -10.340 22.368 -8.418 1.00 56.88 76 LYS A C 1
ATOM 612 O O . LYS A 1 76 ? -10.131 23.569 -8.581 1.00 56.88 76 LYS A O 1
ATOM 617 N N . SER A 1 77 ? -9.506 21.581 -7.742 1.00 62.50 77 SER A N 1
ATOM 618 C CA . SER A 1 77 ? -8.141 22.029 -7.504 1.00 62.50 77 SER A CA 1
ATOM 619 C C . SER A 1 77 ? -7.477 22.248 -8.864 1.00 62.50 77 SER A C 1
ATOM 621 O O . SER A 1 77 ? -7.294 21.310 -9.645 1.00 62.50 77 SER A O 1
ATOM 623 N N . THR A 1 78 ? -7.180 23.506 -9.185 1.00 63.31 78 THR A N 1
ATOM 624 C CA . THR A 1 78 ? -6.433 23.882 -10.397 1.00 63.31 78 THR A CA 1
ATOM 625 C C . THR A 1 78 ? -4.936 23.934 -10.147 1.00 63.31 78 THR A C 1
ATOM 627 O O . THR A 1 78 ? -4.158 24.315 -11.018 1.00 63.31 78 THR A O 1
ATOM 630 N N . LEU A 1 79 ? -4.545 23.490 -8.953 1.00 62.88 79 LEU A N 1
ATOM 631 C CA . LEU A 1 79 ? -3.187 23.224 -8.546 1.00 62.88 79 LEU A CA 1
ATOM 632 C C . LEU A 1 79 ? -2.536 22.263 -9.542 1.00 62.88 79 LEU A C 1
ATOM 634 O O . LEU A 1 79 ? -2.752 21.051 -9.516 1.00 62.88 79 LEU A O 1
ATOM 638 N N . THR A 1 80 ? -1.727 22.837 -10.421 1.00 62.84 80 THR A N 1
ATOM 639 C CA . THR A 1 80 ? -0.728 22.104 -11.187 1.00 62.84 80 THR A CA 1
ATOM 640 C C . THR A 1 80 ? 0.356 21.618 -10.230 1.00 62.84 80 THR A C 1
ATOM 642 O O . THR A 1 80 ? 0.581 22.216 -9.175 1.00 62.84 80 THR A O 1
ATOM 645 N N . ASP A 1 81 ? 1.056 20.550 -10.588 1.00 71.94 81 ASP A N 1
ATOM 646 C CA . ASP A 1 81 ? 2.082 19.941 -9.744 1.00 71.94 81 ASP A CA 1
ATOM 647 C C . ASP A 1 81 ? 1.552 19.502 -8.371 1.00 71.94 81 ASP A C 1
ATOM 649 O O . ASP A 1 81 ? 1.972 19.962 -7.303 1.00 71.94 81 ASP A O 1
ATOM 653 N N . TYR A 1 82 ? 0.621 18.545 -8.379 1.00 74.88 82 TYR A N 1
ATOM 654 C CA . TYR A 1 82 ? 0.144 17.951 -7.129 1.00 74.88 82 TYR A CA 1
ATOM 655 C C . TYR A 1 82 ? 1.289 17.304 -6.335 1.00 74.88 82 TYR A C 1
ATOM 657 O O . TYR A 1 82 ? 1.189 17.167 -5.115 1.00 74.88 82 TYR A O 1
ATOM 665 N N . THR A 1 83 ? 2.394 16.917 -6.984 1.00 74.56 83 THR A N 1
ATOM 666 C CA . THR A 1 83 ? 3.536 16.324 -6.287 1.00 74.56 83 THR A CA 1
ATOM 667 C C . THR A 1 83 ? 4.189 17.310 -5.330 1.00 74.56 83 THR A C 1
ATOM 669 O O . THR A 1 83 ? 4.478 16.927 -4.194 1.00 74.56 83 THR A O 1
ATOM 672 N N . ALA A 1 84 ? 4.363 18.565 -5.740 1.00 79.12 84 ALA A N 1
ATOM 673 C CA . ALA A 1 84 ? 4.894 19.609 -4.874 1.00 79.12 84 ALA A CA 1
ATOM 674 C C . ALA A 1 84 ? 3.898 20.050 -3.793 1.00 79.12 84 ALA A C 1
ATOM 676 O O . ALA A 1 84 ? 4.313 20.382 -2.680 1.00 79.12 84 ALA A O 1
ATOM 677 N N . ASN A 1 85 ? 2.599 20.019 -4.086 1.00 81.56 85 ASN A N 1
ATOM 678 C CA . ASN A 1 85 ? 1.602 20.724 -3.281 1.00 81.56 85 ASN A CA 1
ATOM 679 C C . ASN A 1 85 ? 0.729 19.830 -2.385 1.00 81.56 85 ASN A C 1
ATOM 681 O O . ASN A 1 85 ? -0.072 20.328 -1.590 1.00 81.56 85 ASN A O 1
ATOM 685 N N . THR A 1 86 ? 0.904 18.511 -2.462 1.00 85.69 86 THR A N 1
ATOM 686 C CA . THR A 1 86 ? 0.208 17.546 -1.603 1.00 85.69 86 THR A CA 1
ATOM 687 C C . THR A 1 86 ? 1.181 16.763 -0.730 1.00 85.69 86 THR A C 1
ATOM 689 O O . THR A 1 86 ? 2.322 16.498 -1.111 1.00 85.69 86 THR A O 1
ATOM 692 N N . PHE A 1 87 ? 0.724 16.401 0.465 1.00 89.38 87 PHE A N 1
ATOM 693 C CA . PHE A 1 87 ? 1.338 15.382 1.303 1.00 89.38 87 PHE A CA 1
ATOM 694 C C . PHE A 1 87 ? 1.066 13.980 0.751 1.00 89.38 87 PHE A C 1
ATOM 696 O O . PHE A 1 87 ? 1.975 13.175 0.580 1.00 89.38 87 PHE A O 1
ATOM 703 N N . PHE A 1 88 ? -0.194 13.704 0.416 1.00 89.06 88 PHE A N 1
ATOM 704 C CA . PHE A 1 88 ? -0.664 12.412 -0.082 1.00 89.06 88 PHE A CA 1
ATOM 705 C C . PHE A 1 88 ? -1.675 12.631 -1.205 1.00 89.06 88 PHE A C 1
ATOM 707 O O . PHE A 1 88 ? -2.336 13.670 -1.256 1.00 89.06 88 PHE A O 1
ATOM 714 N N . CYS A 1 89 ? -1.791 11.662 -2.107 1.00 84.38 89 CYS A N 1
ATOM 715 C CA . CYS A 1 89 ? -2.691 11.732 -3.255 1.00 84.38 89 CYS A CA 1
ATOM 716 C C . CYS A 1 89 ? -3.534 10.453 -3.363 1.00 84.38 89 CYS A C 1
ATOM 718 O O . CYS A 1 89 ? -3.104 9.395 -2.884 1.00 84.38 89 CYS A O 1
ATOM 720 N N . PRO A 1 90 ? -4.721 10.520 -3.992 1.00 85.75 90 PRO A N 1
ATOM 721 C CA . PRO A 1 90 ? -5.490 9.323 -4.281 1.00 85.75 90 PRO A CA 1
ATOM 722 C C . PRO A 1 90 ? -4.784 8.473 -5.343 1.00 85.75 90 PRO A C 1
ATOM 724 O O . PRO A 1 90 ? -3.857 8.928 -6.021 1.00 85.75 90 PRO A O 1
ATOM 727 N N . ALA A 1 91 ? -5.254 7.240 -5.508 1.00 86.75 91 ALA A N 1
ATOM 728 C CA . ALA A 1 91 ? -4.859 6.390 -6.619 1.00 86.75 91 ALA A CA 1
ATOM 729 C C . ALA A 1 91 ? -5.375 6.971 -7.947 1.00 86.75 91 ALA A C 1
ATOM 731 O O . ALA A 1 91 ? -6.589 7.106 -8.137 1.00 86.75 91 ALA A O 1
ATOM 732 N N . MET A 1 92 ? -4.473 7.307 -8.872 1.00 85.94 92 MET A N 1
ATOM 733 C CA . MET A 1 92 ? -4.813 8.019 -10.110 1.00 85.94 92 MET A CA 1
ATOM 734 C C . MET A 1 92 ? -4.265 7.338 -11.362 1.00 85.94 92 MET A C 1
ATOM 736 O O . MET A 1 92 ? -3.180 6.767 -11.342 1.00 85.94 92 MET A O 1
ATOM 740 N N . SER A 1 93 ? -5.023 7.450 -12.451 1.00 87.25 93 SER A N 1
ATOM 741 C CA . SER A 1 93 ? -4.630 7.070 -13.808 1.00 87.25 93 SER A CA 1
ATOM 742 C C . SER A 1 93 ? -4.117 8.285 -14.574 1.00 87.25 93 SER A C 1
ATOM 744 O O . SER A 1 93 ? -4.706 9.362 -14.477 1.00 87.25 93 SER A O 1
ATOM 746 N N . ASN A 1 94 ? -3.035 8.113 -15.340 1.00 83.12 94 ASN A N 1
ATOM 747 C CA . ASN A 1 94 ? -2.404 9.180 -16.125 1.00 83.12 94 ASN A CA 1
ATOM 748 C C . ASN A 1 94 ? -2.706 9.134 -17.627 1.00 83.12 94 ASN A C 1
ATOM 750 O O . ASN A 1 94 ? -2.174 9.954 -18.368 1.00 83.12 94 ASN A O 1
ATOM 754 N N . VAL A 1 95 ? -3.560 8.230 -18.107 1.00 85.88 95 VAL A N 1
ATOM 755 C CA . VAL A 1 95 ? -3.876 8.133 -19.540 1.00 85.88 95 VAL A CA 1
ATOM 756 C C . VAL A 1 95 ? -4.796 9.260 -20.012 1.00 85.88 95 VAL A C 1
ATOM 758 O O . VAL A 1 95 ? -5.913 9.435 -19.518 1.00 85.88 95 VAL A O 1
ATOM 761 N N . ILE A 1 96 ? -4.346 9.964 -21.056 1.00 83.31 96 ILE A N 1
ATOM 762 C CA . ILE A 1 96 ? -5.148 10.923 -21.832 1.00 83.31 96 ILE A CA 1
ATOM 763 C C . ILE A 1 96 ? -5.834 10.215 -22.999 1.00 83.31 96 ILE A C 1
ATOM 765 O O . ILE A 1 96 ? -7.026 10.398 -23.236 1.00 83.31 96 ILE A O 1
ATOM 769 N N . ASP A 1 97 ? -5.062 9.414 -23.737 1.00 84.31 97 ASP A N 1
ATOM 770 C CA . ASP A 1 97 ? -5.496 8.737 -24.956 1.00 84.31 97 ASP A CA 1
ATOM 771 C C . ASP A 1 97 ? -4.975 7.300 -24.953 1.00 84.31 97 ASP A C 1
ATOM 773 O O . ASP A 1 97 ? -3.789 7.035 -25.169 1.00 84.31 97 ASP A O 1
ATOM 777 N N . GLU A 1 98 ? -5.883 6.361 -24.703 1.00 86.62 98 GLU A N 1
ATOM 778 C CA . GLU A 1 98 ? -5.570 4.937 -24.643 1.00 86.62 98 GLU A CA 1
ATOM 779 C C . GLU A 1 98 ? -5.151 4.362 -26.005 1.00 86.62 98 GLU A C 1
ATOM 781 O O . GLU A 1 98 ? -4.297 3.472 -26.057 1.00 86.62 98 GLU A O 1
ATOM 786 N N . SER A 1 99 ? -5.718 4.878 -27.103 1.00 88.31 99 SER A N 1
ATOM 787 C CA . SER A 1 99 ? -5.454 4.394 -28.464 1.00 88.31 99 SER A CA 1
ATOM 788 C C . SER A 1 99 ? -4.048 4.756 -28.931 1.00 88.31 99 SER A C 1
ATOM 790 O O . SER A 1 99 ? -3.394 3.979 -29.626 1.00 88.31 99 SER A O 1
ATOM 792 N N . ARG A 1 100 ? -3.565 5.923 -28.493 1.00 87.12 100 ARG A N 1
ATOM 793 C CA . ARG A 1 100 ? -2.232 6.445 -28.806 1.00 87.12 100 ARG A CA 1
ATOM 794 C C . ARG A 1 100 ? -1.210 6.211 -27.696 1.00 87.12 100 ARG A C 1
ATOM 796 O O . ARG A 1 100 ? -0.061 6.602 -27.875 1.00 87.12 100 ARG A O 1
ATOM 803 N N . LYS A 1 101 ? -1.618 5.597 -26.578 1.00 88.94 101 LYS A N 1
ATOM 804 C CA . LYS A 1 101 ? -0.787 5.370 -25.382 1.00 88.94 101 LYS A CA 1
ATOM 805 C C . LYS A 1 101 ? -0.156 6.665 -24.849 1.00 88.94 101 LYS A C 1
ATOM 807 O O . LYS A 1 101 ? 1.011 6.687 -24.477 1.00 88.94 101 LYS A O 1
ATOM 812 N N . ILE A 1 102 ? -0.927 7.757 -24.843 1.00 85.44 102 ILE A N 1
ATOM 813 C CA . ILE A 1 102 ? -0.460 9.066 -24.364 1.00 85.44 102 ILE A CA 1
ATOM 814 C C . ILE A 1 102 ? -0.805 9.225 -22.886 1.00 85.44 102 ILE A C 1
ATOM 816 O O . ILE A 1 102 ? -1.967 9.097 -22.491 1.00 85.44 102 ILE A O 1
ATOM 820 N N . GLU A 1 103 ? 0.213 9.567 -22.104 1.00 85.94 103 GLU A N 1
ATOM 821 C CA . GLU A 1 103 ? 0.149 9.759 -20.659 1.00 85.94 103 GLU A CA 1
ATOM 822 C C . GLU A 1 103 ? 0.422 11.229 -20.289 1.00 85.94 103 GLU A C 1
ATOM 824 O O . GLU A 1 103 ? 1.256 11.889 -20.910 1.00 85.94 103 GLU A O 1
ATOM 829 N N . LEU A 1 104 ? -0.280 11.741 -19.275 1.00 80.12 104 LEU A N 1
ATOM 830 C CA . LEU A 1 104 ? 0.013 13.004 -18.595 1.00 80.12 104 LEU A CA 1
ATOM 831 C C . LEU A 1 104 ? 1.210 12.814 -17.666 1.00 80.12 104 LEU A C 1
ATOM 833 O O . LEU A 1 104 ? 1.257 11.872 -16.870 1.00 80.12 104 LEU A O 1
ATOM 837 N N . GLY A 1 105 ? 2.146 13.760 -17.708 1.00 75.94 105 GLY A N 1
ATOM 838 C CA . GLY A 1 105 ? 3.115 13.898 -16.631 1.00 75.94 105 GLY A CA 1
ATOM 839 C C . GLY A 1 105 ? 2.406 14.295 -15.338 1.00 75.94 105 GLY A C 1
ATOM 840 O O . GLY A 1 105 ? 1.429 15.041 -15.361 1.00 75.94 105 GLY A O 1
ATOM 841 N N . PHE A 1 106 ? 2.897 13.813 -14.196 1.00 70.00 106 PHE A N 1
ATOM 842 C CA . PHE A 1 106 ? 2.275 14.076 -12.894 1.00 70.00 106 PHE A CA 1
ATOM 843 C C . PHE A 1 106 ? 2.177 15.572 -12.548 1.00 70.00 106 PHE A C 1
ATOM 845 O O . PHE A 1 106 ? 1.276 15.977 -11.819 1.00 70.00 106 PHE A O 1
ATOM 852 N N . GLN A 1 107 ? 3.056 16.406 -13.103 1.00 70.06 107 GLN A N 1
ATOM 853 C CA . GLN A 1 107 ? 3.012 17.860 -12.955 1.00 70.06 107 GLN A CA 1
ATOM 854 C C . GLN A 1 107 ? 1.804 18.521 -13.643 1.00 70.06 107 GLN A C 1
ATOM 856 O O . GLN A 1 107 ? 1.375 19.594 -13.226 1.00 70.06 107 GLN A O 1
ATOM 861 N N . ASP A 1 108 ? 1.228 17.866 -14.651 1.00 73.75 108 ASP A N 1
ATOM 862 C CA . ASP A 1 108 ? 0.144 18.406 -15.479 1.00 73.75 108 ASP A CA 1
ATOM 863 C C . ASP A 1 108 ? -1.240 17.909 -15.027 1.00 73.75 108 ASP A C 1
ATOM 865 O O . ASP A 1 108 ? -2.264 18.224 -15.634 1.00 73.75 108 ASP A O 1
ATOM 869 N N . PHE A 1 109 ? -1.289 17.120 -13.952 1.00 71.06 109 PHE A N 1
ATOM 870 C CA . PHE A 1 109 ? -2.538 16.650 -13.374 1.00 71.06 109 PHE A CA 1
ATOM 871 C C . PHE A 1 109 ? -3.264 17.753 -12.615 1.00 71.06 109 PHE A C 1
ATOM 873 O O . PHE A 1 109 ? -2.705 18.378 -11.717 1.00 71.06 109 PHE A O 1
ATOM 880 N N . SER A 1 110 ? -4.557 17.873 -12.900 1.00 70.75 110 SER A N 1
ATOM 881 C CA . SER A 1 110 ? -5.534 18.526 -12.035 1.00 70.75 110 SER A CA 1
ATOM 882 C C . SER A 1 110 ? -6.504 17.481 -11.495 1.00 70.75 110 SER A C 1
ATOM 884 O O . SER A 1 110 ? -6.881 16.540 -12.198 1.00 70.75 110 SER A O 1
ATOM 886 N N . GLU A 1 111 ? -6.961 17.683 -10.263 1.00 74.00 111 GLU A N 1
ATOM 887 C CA . GLU A 1 111 ? -8.050 16.908 -9.667 1.00 74.00 111 GLU A CA 1
ATOM 888 C C . GLU A 1 111 ? -9.318 16.914 -10.532 1.00 74.00 111 GLU A C 1
ATOM 890 O O . GLU A 1 111 ? -9.984 15.889 -10.652 1.00 74.00 111 GLU A O 1
ATOM 895 N N . ALA A 1 112 ? -9.608 18.025 -11.220 1.00 71.12 112 ALA A N 1
ATOM 896 C CA . ALA A 1 112 ? -10.779 18.148 -12.089 1.00 71.12 112 ALA A CA 1
ATOM 897 C C . ALA A 1 112 ? -10.756 17.175 -13.282 1.00 71.12 112 ALA A C 1
ATOM 899 O O . ALA A 1 112 ? -11.797 16.876 -13.866 1.00 71.12 112 ALA A O 1
ATOM 900 N N . THR A 1 113 ? -9.566 16.708 -13.656 1.00 72.44 113 THR A N 1
ATOM 901 C CA . THR A 1 113 ? -9.331 15.783 -14.770 1.00 72.44 113 THR A CA 1
ATOM 902 C C . THR A 1 113 ? -8.794 14.432 -14.303 1.00 72.44 113 THR A C 1
ATOM 904 O O . THR A 1 113 ? -8.527 13.563 -15.131 1.00 72.44 113 THR A O 1
ATOM 907 N N . ALA A 1 114 ? -8.605 14.255 -12.992 1.00 75.69 114 ALA A N 1
ATOM 908 C CA . ALA A 1 114 ? -8.025 13.052 -12.429 1.00 75.69 114 ALA A CA 1
ATOM 909 C C . ALA A 1 114 ? -8.992 11.879 -12.589 1.00 75.69 114 ALA A C 1
ATOM 911 O O . ALA A 1 114 ? -10.162 11.935 -12.205 1.00 75.69 114 ALA A O 1
ATOM 912 N N . LYS A 1 115 ? -8.477 10.785 -13.138 1.00 84.06 115 LYS A N 1
ATOM 913 C CA . LYS A 1 115 ? -9.201 9.523 -13.259 1.00 84.06 115 LYS A CA 1
ATOM 914 C C . LYS A 1 115 ? -8.733 8.569 -12.175 1.00 84.06 115 LYS A C 1
ATOM 916 O O . LYS A 1 115 ? -7.558 8.570 -11.816 1.00 84.06 115 LYS A O 1
ATOM 921 N N . SER A 1 116 ? -9.632 7.743 -11.649 1.00 86.19 116 SER A N 1
ATOM 922 C CA . SER A 1 116 ? -9.286 6.800 -10.581 1.00 86.19 116 SER A CA 1
ATOM 923 C C . SER A 1 116 ? -8.415 5.660 -11.109 1.00 86.19 116 SER A C 1
ATOM 925 O O . SER A 1 116 ? -8.844 4.890 -11.971 1.00 86.19 116 SER A O 1
ATOM 927 N N . GLY A 1 117 ? -7.209 5.536 -10.563 1.00 89.75 117 GLY A N 1
ATOM 928 C CA . GLY A 1 117 ? -6.316 4.414 -10.834 1.00 89.75 117 GLY A CA 1
ATOM 929 C C . GLY A 1 117 ? -6.622 3.218 -9.923 1.00 89.75 117 GLY A C 1
ATOM 930 O O . GLY A 1 117 ? -7.136 3.408 -8.817 1.00 89.75 117 GLY A O 1
ATOM 931 N N . PRO A 1 118 ? -6.312 1.982 -10.350 1.00 92.12 118 PRO A N 1
ATOM 932 C CA . PRO A 1 118 ? -6.348 0.812 -9.482 1.00 92.12 118 PRO A CA 1
ATOM 933 C C . PRO A 1 118 ? -5.284 0.920 -8.383 1.00 92.12 118 PRO A C 1
ATOM 935 O O . PRO A 1 118 ? -4.217 1.489 -8.599 1.00 92.12 118 PRO A O 1
ATOM 938 N N . CYS A 1 119 ? -5.557 0.342 -7.213 1.00 93.38 119 CYS A N 1
ATOM 939 C CA . CYS A 1 119 ? -4.604 0.248 -6.110 1.00 93.38 119 CYS A CA 1
ATOM 940 C C . CYS A 1 119 ? -4.912 -0.911 -5.168 1.00 93.38 119 CYS A C 1
ATOM 942 O O . CYS A 1 119 ? -6.044 -1.377 -5.121 1.00 93.38 119 CYS A O 1
ATOM 944 N N . LEU A 1 120 ? -3.927 -1.336 -4.371 1.00 94.44 120 LEU A N 1
ATOM 945 C CA . LEU A 1 120 ? -4.029 -2.517 -3.509 1.00 94.44 120 LEU A CA 1
ATOM 946 C C . LEU A 1 120 ? -5.208 -2.489 -2.518 1.00 94.44 120 LEU A C 1
ATOM 948 O O . LEU A 1 120 ? -5.871 -3.507 -2.344 1.00 94.44 120 LEU A O 1
ATOM 952 N N . ALA A 1 121 ? -5.463 -1.355 -1.862 1.00 94.81 121 ALA A N 1
ATOM 953 C CA . ALA A 1 121 ? -6.384 -1.270 -0.723 1.00 94.81 121 ALA A CA 1
ATOM 954 C C . ALA A 1 121 ? -7.806 -1.820 -0.996 1.00 94.81 121 ALA A C 1
ATOM 956 O O . ALA A 1 121 ? -8.234 -2.719 -0.267 1.00 94.81 121 ALA A O 1
ATOM 957 N N . PRO A 1 122 ? -8.534 -1.369 -2.038 1.00 95.44 122 PRO A N 1
ATOM 958 C CA . PRO A 1 122 ? -9.867 -1.885 -2.336 1.00 95.44 122 PRO A CA 1
ATOM 959 C C . PRO A 1 122 ? -9.873 -3.357 -2.770 1.00 95.44 122 PRO A C 1
ATOM 961 O O . PRO A 1 122 ? -10.779 -4.086 -2.371 1.00 95.44 122 PRO A O 1
ATOM 964 N N . TYR A 1 123 ? -8.867 -3.824 -3.523 1.00 96.75 123 TYR A N 1
ATOM 965 C CA . TYR A 1 123 ? -8.751 -5.248 -3.874 1.00 96.75 123 TYR A CA 1
ATOM 966 C C . TYR A 1 123 ? -8.537 -6.108 -2.628 1.00 96.75 123 TYR A C 1
ATOM 968 O O . TYR A 1 123 ? -9.218 -7.109 -2.438 1.00 96.75 123 TYR A O 1
ATOM 976 N N . PHE A 1 124 ? -7.642 -5.686 -1.735 1.00 97.38 124 PHE A N 1
ATOM 977 C CA . PHE A 1 124 ? -7.384 -6.377 -0.476 1.00 97.38 124 PHE A CA 1
ATOM 978 C C . PHE A 1 124 ? -8.634 -6.432 0.414 1.00 97.38 124 PHE A C 1
ATOM 980 O O . PHE A 1 124 ? -8.954 -7.482 0.966 1.00 97.38 124 PHE A O 1
ATOM 987 N N . ALA A 1 125 ? -9.363 -5.318 0.537 1.00 97.69 125 ALA A N 1
ATOM 988 C CA . ALA A 1 125 ? -10.616 -5.275 1.288 1.00 97.69 125 ALA A CA 1
ATOM 989 C C . ALA A 1 125 ? -11.677 -6.205 0.680 1.00 97.69 125 ALA A C 1
ATOM 991 O O . ALA A 1 125 ? -12.394 -6.880 1.417 1.00 97.69 125 ALA A O 1
ATOM 992 N N . LYS A 1 126 ? -11.741 -6.290 -0.655 1.00 97.56 126 LYS A N 1
ATOM 993 C CA . LYS A 1 126 ? -12.656 -7.196 -1.352 1.00 97.56 126 LYS A CA 1
ATOM 994 C C . LYS A 1 126 ? -12.341 -8.665 -1.076 1.00 97.56 126 LYS A C 1
ATOM 996 O O . LYS A 1 126 ? -13.259 -9.407 -0.752 1.00 97.56 126 LYS A O 1
ATOM 1001 N N . GLU A 1 127 ? -11.071 -9.060 -1.138 1.00 98.19 127 GLU A N 1
ATOM 1002 C CA . GLU A 1 127 ? -10.638 -10.430 -0.820 1.00 98.19 127 GLU A CA 1
ATOM 1003 C C . GLU A 1 127 ? -10.966 -10.816 0.635 1.00 98.19 127 GLU A C 1
ATOM 1005 O O . GLU A 1 127 ? -11.409 -11.933 0.902 1.00 98.19 127 GLU A O 1
ATOM 1010 N N . LEU A 1 128 ? -10.814 -9.885 1.588 1.00 98.19 128 LEU A N 1
ATOM 1011 C CA . LEU A 1 128 ? -11.250 -10.104 2.973 1.00 98.19 128 LEU A CA 1
ATOM 1012 C C . LEU A 1 128 ? -12.765 -10.318 3.072 1.00 98.19 128 LEU A C 1
ATOM 1014 O O . LEU A 1 128 ? -13.218 -11.217 3.784 1.00 98.19 128 LEU A O 1
ATOM 1018 N N . GLU A 1 129 ? -13.546 -9.488 2.384 1.00 97.56 129 GLU A N 1
ATOM 1019 C CA . GLU A 1 129 ? -15.004 -9.540 2.450 1.00 97.56 129 GLU A CA 1
ATOM 1020 C C . GLU A 1 129 ? -15.590 -10.780 1.774 1.00 97.56 129 GLU A C 1
ATOM 1022 O O . GLU A 1 129 ? -16.512 -11.393 2.313 1.00 97.56 129 GLU A O 1
ATOM 1027 N N . ASP A 1 130 ? -15.001 -11.215 0.662 1.00 97.69 130 ASP A N 1
ATOM 1028 C CA . ASP A 1 130 ? -15.369 -12.467 -0.007 1.00 97.69 130 ASP A CA 1
ATOM 1029 C C . ASP A 1 130 ? -15.079 -13.697 0.855 1.00 97.69 130 ASP A C 1
ATOM 1031 O O . ASP A 1 130 ? -15.802 -14.692 0.786 1.00 97.69 130 ASP A O 1
ATOM 1035 N N . ALA A 1 131 ? -14.070 -13.613 1.724 1.00 98.06 131 ALA A N 1
ATOM 1036 C CA . ALA A 1 131 ? -13.789 -14.621 2.738 1.00 98.06 131 ALA A CA 1
ATOM 1037 C C . ALA A 1 131 ? -14.697 -14.514 3.985 1.00 98.06 131 ALA A C 1
ATOM 1039 O O . ALA A 1 131 ? -14.538 -15.291 4.927 1.00 98.06 131 ALA A O 1
ATOM 1040 N N . GLY A 1 132 ? -15.659 -13.583 4.005 1.00 97.94 132 GLY A N 1
ATOM 1041 C CA . GLY A 1 132 ? -16.633 -13.409 5.087 1.00 97.94 132 GLY A CA 1
ATOM 1042 C C . GLY A 1 132 ? -16.171 -12.504 6.233 1.00 97.94 132 GLY A C 1
ATOM 1043 O O . GLY A 1 132 ? -16.810 -12.483 7.287 1.00 97.94 132 GLY A O 1
ATOM 1044 N N . TYR A 1 133 ? -15.079 -11.759 6.050 1.00 98.12 133 TYR A N 1
ATOM 1045 C CA . TYR A 1 133 ? -14.567 -10.804 7.032 1.00 98.12 133 TYR A CA 1
ATOM 1046 C C . TYR A 1 133 ? -14.988 -9.370 6.695 1.00 98.12 133 TYR A C 1
ATOM 1048 O O . TYR A 1 133 ? -15.634 -9.100 5.688 1.00 98.12 133 TYR A O 1
ATOM 1056 N N . ALA A 1 134 ? -14.652 -8.426 7.567 1.00 97.38 134 ALA A N 1
ATOM 1057 C CA . ALA A 1 134 ? -14.920 -7.015 7.339 1.00 97.38 134 ALA A CA 1
ATOM 1058 C C . ALA A 1 134 ? -13.725 -6.177 7.782 1.00 97.38 134 ALA A C 1
ATOM 1060 O O . ALA A 1 134 ? -12.993 -6.557 8.698 1.00 97.38 134 ALA A O 1
ATOM 1061 N N . CYS A 1 135 ? -13.542 -5.018 7.159 1.00 98.38 135 CYS A N 1
ATOM 1062 C CA . CYS A 1 135 ? -12.508 -4.076 7.562 1.00 98.38 135 CYS A CA 1
ATOM 1063 C C . CYS A 1 135 ? -12.964 -2.622 7.418 1.00 98.38 135 CYS A C 1
ATOM 1065 O O . CYS A 1 135 ? -14.006 -2.321 6.833 1.00 98.38 135 CYS A O 1
ATOM 1067 N N . ALA A 1 136 ? -12.189 -1.707 7.984 1.00 98.12 136 ALA A N 1
ATOM 1068 C CA . ALA A 1 136 ? -12.168 -0.332 7.513 1.00 98.12 136 ALA A CA 1
ATOM 1069 C C . ALA A 1 136 ? -10.740 -0.010 7.082 1.00 98.12 136 ALA A C 1
ATOM 1071 O O . ALA A 1 136 ? -9.787 -0.477 7.710 1.00 98.12 136 ALA A O 1
ATOM 1072 N N . TYR A 1 137 ? -10.575 0.762 6.016 1.00 97.31 137 TYR A N 1
ATOM 1073 C CA . TYR A 1 137 ? -9.255 1.099 5.508 1.00 97.31 137 TYR A CA 1
ATOM 1074 C C . TYR A 1 137 ? -9.140 2.565 5.111 1.00 97.31 137 TYR A C 1
ATOM 1076 O O . TYR A 1 137 ? -10.117 3.198 4.724 1.00 97.31 137 TYR A O 1
ATOM 1084 N N . THR A 1 138 ? -7.924 3.098 5.157 1.00 94.44 138 THR A N 1
ATOM 1085 C CA . THR A 1 138 ? -7.588 4.389 4.554 1.00 94.44 138 THR A CA 1
ATOM 1086 C C . THR A 1 138 ? -6.293 4.284 3.763 1.00 94.44 138 THR A C 1
ATOM 1088 O O . THR A 1 138 ? -5.393 3.521 4.121 1.00 94.44 138 THR A O 1
ATOM 1091 N N . HIS A 1 139 ? -6.216 5.043 2.675 1.00 92.00 139 HIS A N 1
ATOM 1092 C CA . HIS A 1 139 ? -5.073 5.095 1.776 1.00 92.00 139 HIS A CA 1
ATOM 1093 C C . HIS A 1 139 ? -4.296 6.404 1.976 1.00 92.00 139 HIS A C 1
ATOM 1095 O O . HIS A 1 139 ? -4.833 7.500 1.790 1.00 92.00 139 HIS A O 1
ATOM 1101 N N . ILE A 1 140 ? -3.022 6.281 2.350 1.00 92.12 140 ILE A N 1
ATOM 1102 C CA . ILE A 1 140 ? -2.111 7.381 2.683 1.00 92.12 140 ILE A CA 1
ATOM 1103 C C . ILE A 1 140 ? -0.738 7.098 2.057 1.00 92.12 140 ILE A C 1
ATOM 1105 O O . ILE A 1 140 ? 0.256 6.899 2.752 1.00 92.12 140 ILE A O 1
ATOM 1109 N N . ALA A 1 141 ? -0.692 7.026 0.727 1.00 90.69 141 ALA A N 1
ATOM 1110 C CA . ALA A 1 141 ? 0.545 6.847 -0.027 1.00 90.69 141 ALA A CA 1
ATOM 1111 C C . ALA A 1 141 ? 0.896 8.095 -0.845 1.00 90.69 141 ALA A C 1
ATOM 1113 O O . ALA A 1 141 ? 0.032 8.915 -1.173 1.00 90.69 141 ALA A O 1
ATOM 1114 N N . LYS A 1 142 ? 2.178 8.231 -1.199 1.00 89.88 142 LYS A N 1
ATOM 1115 C CA . LYS A 1 142 ? 2.671 9.313 -2.058 1.00 89.88 142 LYS A CA 1
ATOM 1116 C C . LYS A 1 142 ? 3.706 8.786 -3.047 1.00 89.88 142 LYS A C 1
ATOM 1118 O O . LYS A 1 142 ? 4.540 7.960 -2.712 1.00 89.88 142 LYS A O 1
ATOM 1123 N N . GLY A 1 143 ? 3.655 9.245 -4.293 1.00 87.19 143 GLY A N 1
ATOM 1124 C CA . GLY A 1 143 ? 4.658 8.870 -5.291 1.00 87.19 143 GLY A CA 1
ATOM 1125 C C . GLY A 1 143 ? 6.026 9.492 -5.075 1.00 87.19 143 GLY A C 1
ATOM 1126 O O . GLY A 1 143 ? 6.106 10.623 -4.594 1.00 87.19 143 GLY A O 1
ATOM 1127 N N . SER A 1 144 ? 7.059 8.753 -5.488 1.00 86.38 144 SER A N 1
ATOM 1128 C CA . SER A 1 144 ? 8.462 9.193 -5.522 1.00 86.38 144 SER A CA 1
ATOM 1129 C C . SER A 1 144 ? 9.017 9.651 -4.171 1.00 86.38 144 SER A C 1
ATOM 1131 O O . SER A 1 144 ? 9.742 10.641 -4.094 1.00 86.38 144 SER A O 1
ATOM 1133 N N . ILE A 1 145 ? 8.656 8.950 -3.097 1.00 91.69 145 ILE A N 1
ATOM 1134 C CA . ILE A 1 145 ? 9.113 9.250 -1.737 1.00 91.69 145 ILE A CA 1
ATOM 1135 C C . ILE A 1 145 ? 9.790 8.043 -1.083 1.00 91.69 145 ILE A C 1
ATOM 1137 O O . ILE A 1 145 ? 9.349 6.894 -1.202 1.00 91.69 145 ILE A O 1
ATOM 1141 N N . GLY A 1 146 ? 10.878 8.334 -0.371 1.00 94.56 146 GLY A N 1
ATOM 1142 C CA . GLY A 1 146 ? 11.577 7.381 0.485 1.00 94.56 146 GLY A CA 1
ATOM 1143 C C . GLY A 1 146 ? 10.906 7.215 1.849 1.00 94.56 146 GLY A C 1
ATOM 1144 O O . GLY A 1 146 ? 10.034 7.998 2.236 1.00 94.56 146 GLY A O 1
ATOM 1145 N N . ILE A 1 147 ? 11.353 6.222 2.613 1.00 96.44 147 ILE A N 1
ATOM 1146 C CA . ILE A 1 147 ? 10.836 5.919 3.957 1.00 96.44 147 ILE A CA 1
ATOM 1147 C C . ILE A 1 147 ? 10.894 7.117 4.924 1.00 96.44 147 ILE A C 1
ATOM 1149 O O . ILE A 1 147 ? 9.980 7.300 5.729 1.00 96.44 147 ILE A O 1
ATOM 1153 N N . ASN A 1 148 ? 11.903 7.986 4.793 1.00 96.19 148 ASN A N 1
ATOM 1154 C CA . ASN A 1 148 ? 12.079 9.163 5.655 1.00 96.19 148 ASN A CA 1
ATOM 1155 C C . ASN A 1 148 ? 10.912 10.161 5.572 1.00 96.19 148 ASN A C 1
ATOM 1157 O O . ASN A 1 148 ? 10.664 10.882 6.535 1.00 96.19 148 ASN A O 1
ATOM 1161 N N . TYR A 1 149 ? 10.143 10.150 4.477 1.00 95.50 149 TYR A N 1
ATOM 1162 C CA . TYR A 1 149 ? 8.949 10.987 4.314 1.00 95.50 149 TYR A CA 1
ATOM 1163 C C . TYR A 1 149 ? 7.892 10.751 5.406 1.00 95.50 149 TYR A C 1
ATOM 1165 O O . TYR A 1 149 ? 7.150 11.658 5.769 1.00 95.50 149 TYR A O 1
ATOM 1173 N N . TYR A 1 150 ? 7.836 9.532 5.950 1.00 95.81 150 TYR A N 1
ATOM 1174 C CA . TYR A 1 150 ? 6.919 9.159 7.031 1.00 95.81 150 TYR A CA 1
ATOM 1175 C C . TYR A 1 150 ? 7.532 9.328 8.427 1.00 95.81 150 TYR A C 1
ATOM 1177 O O . TYR A 1 150 ? 6.829 9.212 9.437 1.00 95.81 150 TYR A O 1
ATOM 1185 N N . LEU A 1 151 ? 8.834 9.607 8.515 1.00 94.94 151 LEU A N 1
ATOM 1186 C CA . LEU A 1 151 ? 9.556 9.732 9.779 1.00 94.94 151 LEU A CA 1
ATOM 1187 C C . LEU A 1 151 ? 9.621 11.180 10.257 1.00 94.94 151 LEU A C 1
ATOM 1189 O O . LEU A 1 151 ? 9.336 11.426 11.430 1.00 94.94 151 LEU A O 1
ATOM 1193 N N . GLU A 1 152 ? 9.902 12.123 9.358 1.00 92.69 152 GLU A N 1
ATOM 1194 C CA . GLU A 1 152 ? 10.313 13.484 9.718 1.00 92.69 152 GLU A CA 1
ATOM 1195 C C . GLU A 1 152 ? 9.584 14.579 8.919 1.00 92.69 152 GLU A C 1
ATOM 1197 O O . GLU A 1 152 ? 9.206 14.386 7.763 1.00 92.69 152 GLU A O 1
ATOM 1202 N N . GLY A 1 153 ? 9.431 15.753 9.541 1.00 94.94 153 GLY A N 1
ATOM 1203 C CA . GLY A 1 153 ? 8.832 16.946 8.937 1.00 94.94 153 GLY A CA 1
ATOM 1204 C C . GLY A 1 153 ? 7.305 16.913 8.828 1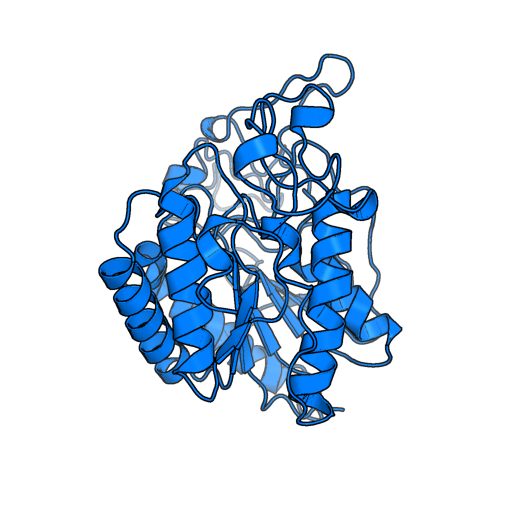.00 94.94 153 GLY A C 1
ATOM 1205 O O . GLY A 1 153 ? 6.641 15.978 9.276 1.00 94.94 153 GLY A O 1
ATOM 1206 N N . ASP A 1 154 ? 6.753 17.942 8.183 1.00 93.94 154 ASP A N 1
ATOM 1207 C CA . ASP A 1 154 ? 5.309 18.208 8.129 1.00 93.94 154 ASP A CA 1
ATOM 1208 C C . ASP A 1 154 ? 4.482 17.029 7.591 1.00 93.94 154 ASP A C 1
ATOM 1210 O O . ASP A 1 154 ? 3.375 16.770 8.058 1.00 93.94 154 ASP A O 1
ATOM 1214 N N . ALA A 1 155 ? 5.017 16.273 6.627 1.00 93.00 155 ALA A N 1
ATOM 1215 C CA . ALA A 1 155 ? 4.330 15.108 6.068 1.00 93.00 155 ALA A CA 1
ATOM 1216 C C . ALA A 1 155 ? 4.134 13.993 7.103 1.00 93.00 155 ALA A C 1
ATOM 1218 O O . ALA A 1 155 ? 3.114 13.301 7.115 1.00 93.00 155 ALA A O 1
ATOM 1219 N N . ALA A 1 156 ? 5.114 13.838 7.986 1.00 95.62 156 ALA A N 1
ATOM 1220 C CA . ALA A 1 156 ? 5.145 12.830 9.025 1.00 95.62 156 ALA A CA 1
ATOM 1221 C C . ALA A 1 156 ? 4.185 13.181 10.175 1.00 95.62 156 ALA A C 1
ATOM 1223 O O . ALA A 1 156 ? 3.550 12.291 10.754 1.00 95.62 156 ALA A O 1
ATOM 1224 N N . ASP A 1 157 ? 4.061 14.472 10.478 1.00 95.19 157 ASP A N 1
ATOM 1225 C CA . ASP A 1 157 ? 3.088 14.999 11.435 1.00 95.19 157 ASP A CA 1
ATOM 1226 C C . ASP A 1 157 ? 1.666 14.874 10.878 1.00 95.19 157 ASP A C 1
ATOM 1228 O O . ASP A 1 157 ? 0.786 14.320 11.541 1.00 95.19 157 ASP A O 1
ATOM 1232 N N . TYR A 1 158 ? 1.464 15.259 9.613 1.00 93.31 158 TYR A N 1
ATOM 1233 C CA . TYR A 1 158 ? 0.177 15.133 8.931 1.00 93.31 158 TYR A CA 1
ATOM 1234 C C . TYR A 1 158 ? -0.276 13.669 8.799 1.00 93.31 158 TYR A C 1
ATOM 1236 O O . TYR A 1 158 ? -1.446 13.350 9.021 1.00 93.31 158 TYR A O 1
ATOM 1244 N N . PHE A 1 159 ? 0.647 12.747 8.498 1.00 94.88 159 PHE A N 1
ATOM 1245 C CA . PHE A 1 159 ? 0.381 11.305 8.533 1.00 94.88 159 PHE A CA 1
ATOM 1246 C C . PHE A 1 159 ? -0.168 10.872 9.900 1.00 94.88 159 PHE A C 1
ATOM 1248 O O . PHE A 1 159 ? -1.200 10.203 9.972 1.00 94.88 159 PHE A O 1
ATOM 1255 N N . SER A 1 160 ? 0.496 11.288 10.982 1.00 96.31 160 SER A N 1
ATOM 1256 C CA . SER A 1 160 ? 0.119 10.920 12.350 1.00 96.31 160 SER A CA 1
ATOM 1257 C C . SER A 1 160 ? -1.259 11.477 12.720 1.00 96.31 160 SER A C 1
ATOM 1259 O O . SER A 1 160 ? -2.101 10.735 13.227 1.00 96.31 160 SER A O 1
ATOM 1261 N N . GLU A 1 161 ? -1.535 12.745 12.396 1.00 93.81 161 GLU A N 1
ATOM 1262 C CA . GLU A 1 161 ? -2.853 13.360 12.598 1.00 93.81 161 GLU A CA 1
ATOM 1263 C C . GLU A 1 161 ? -3.950 12.586 11.854 1.00 93.81 161 GLU A C 1
ATOM 1265 O O . GLU A 1 161 ? -4.987 12.234 12.429 1.00 93.81 161 GLU A O 1
ATOM 1270 N N . LYS A 1 162 ? -3.724 12.284 10.571 1.00 92.88 162 LYS A N 1
ATOM 1271 C CA . LYS A 1 162 ? -4.712 11.609 9.729 1.00 92.88 162 LYS A CA 1
ATOM 1272 C C . LYS A 1 162 ? -5.053 10.215 10.241 1.00 92.88 162 LYS A C 1
ATOM 1274 O O . LYS A 1 162 ? -6.235 9.865 10.272 1.00 92.88 162 LYS A O 1
ATOM 1279 N N . VAL A 1 163 ? -4.051 9.458 10.685 1.00 96.44 163 VAL A N 1
ATOM 1280 C CA . VAL A 1 163 ? -4.245 8.131 11.281 1.00 96.44 163 VAL A CA 1
ATOM 1281 C C . VAL A 1 163 ? -4.980 8.214 12.619 1.00 96.44 163 VAL A C 1
ATOM 1283 O O . VAL A 1 163 ? -5.932 7.463 12.835 1.00 96.44 163 VAL A O 1
ATOM 1286 N N . CYS A 1 164 ? -4.602 9.145 13.498 1.00 96.56 164 CYS A N 1
ATOM 1287 C CA . CYS A 1 164 ? -5.294 9.349 14.772 1.00 96.56 164 CYS A CA 1
ATOM 1288 C C . CYS A 1 164 ? -6.779 9.681 14.565 1.00 96.56 164 CYS A C 1
ATOM 1290 O O . CYS A 1 164 ? -7.636 9.113 15.248 1.00 96.56 164 CYS A O 1
ATOM 1292 N N . ASN A 1 165 ? -7.095 10.532 13.582 1.00 94.88 165 ASN A N 1
ATOM 1293 C CA . ASN A 1 165 ? -8.477 10.853 13.227 1.00 94.88 165 ASN A CA 1
ATOM 1294 C C . ASN A 1 165 ? -9.214 9.623 12.679 1.00 94.88 165 ASN A C 1
ATOM 1296 O O . ASN A 1 165 ? -10.316 9.340 13.133 1.00 94.88 165 ASN A O 1
ATOM 1300 N N . PHE A 1 166 ? -8.593 8.827 11.801 1.00 96.50 166 PHE A N 1
ATOM 1301 C CA . PHE A 1 166 ? -9.187 7.571 11.327 1.00 96.50 166 PHE A CA 1
ATOM 1302 C C . PHE A 1 166 ? -9.528 6.612 12.481 1.00 96.50 166 PHE A C 1
ATOM 1304 O O . PHE A 1 166 ? -10.633 6.067 12.525 1.00 96.50 166 PHE A O 1
ATOM 1311 N N . PHE A 1 167 ? -8.624 6.427 13.447 1.00 97.75 167 PHE A N 1
ATOM 1312 C CA . PHE A 1 167 ? -8.880 5.566 14.607 1.00 97.75 167 PHE A CA 1
ATOM 1313 C C . PHE A 1 167 ? -9.977 6.117 15.522 1.00 97.75 167 PHE A C 1
ATOM 1315 O O . PHE A 1 167 ? -10.809 5.351 16.010 1.00 97.75 167 PHE A O 1
ATOM 1322 N N . SER A 1 168 ? -9.985 7.429 15.762 1.00 96.44 168 SER A N 1
ATOM 1323 C CA . SER A 1 168 ? -11.019 8.096 16.558 1.00 96.44 168 SER A CA 1
ATOM 1324 C C . SER A 1 168 ? -12.393 7.987 15.898 1.00 96.44 168 SER A C 1
ATOM 1326 O O . SER A 1 168 ? -13.356 7.561 16.535 1.00 96.44 168 SER A O 1
ATOM 1328 N N . ASP A 1 169 ? -12.482 8.307 14.612 1.00 96.12 169 ASP A N 1
ATOM 1329 C CA . ASP A 1 169 ? -13.742 8.309 13.874 1.00 96.12 169 ASP A CA 1
ATOM 1330 C C . ASP A 1 169 ? -14.271 6.884 13.684 1.00 96.12 169 ASP A C 1
ATOM 1332 O O . ASP A 1 169 ? -15.478 6.664 13.756 1.00 96.12 169 ASP A O 1
ATOM 1336 N N . SER A 1 170 ? -13.384 5.889 13.557 1.00 97.31 170 SER A N 1
ATOM 1337 C CA . SER A 1 170 ? -13.776 4.473 13.529 1.00 97.31 170 SER A CA 1
ATOM 1338 C C . SER A 1 170 ? -14.436 4.030 14.835 1.00 97.31 170 SER A C 1
ATOM 1340 O O . SER A 1 170 ? -15.437 3.322 14.790 1.00 97.31 170 SER A O 1
ATOM 1342 N N . LYS A 1 171 ? -13.944 4.485 15.999 1.00 97.00 171 LYS A N 1
ATOM 1343 C CA . LYS A 1 171 ? -14.588 4.208 17.299 1.00 97.00 171 LYS A CA 1
ATOM 1344 C C . LYS A 1 171 ? -16.000 4.780 17.381 1.00 97.00 171 LYS A C 1
ATOM 1346 O O . LYS A 1 171 ? -16.872 4.160 17.977 1.00 97.00 171 LYS A O 1
ATOM 1351 N N . GLN A 1 172 ? -16.220 5.959 16.803 1.00 95.31 172 GLN A N 1
ATOM 1352 C CA . GLN A 1 172 ? -17.536 6.601 16.800 1.00 95.31 172 GLN A CA 1
ATOM 1353 C C . GLN A 1 172 ? -18.489 5.946 15.797 1.00 95.31 172 GLN A C 1
ATOM 1355 O O . GLN A 1 172 ? -19.675 5.801 16.081 1.00 95.31 172 GLN A O 1
ATOM 1360 N N . PHE A 1 173 ? -17.980 5.559 14.626 1.00 95.94 173 PHE A N 1
ATOM 1361 C CA . PHE A 1 173 ? -18.785 5.004 13.541 1.00 95.94 173 PHE A CA 1
ATOM 1362 C C . PHE A 1 173 ? -19.120 3.517 13.746 1.00 95.94 173 PHE A C 1
ATOM 1364 O O . PHE A 1 173 ? -20.180 3.066 13.316 1.00 95.94 173 PHE A O 1
ATOM 1371 N N . PHE A 1 174 ? -18.259 2.766 14.442 1.00 96.81 174 PHE A N 1
ATOM 1372 C CA . PHE A 1 174 ? -18.442 1.341 14.731 1.00 96.81 174 PHE A CA 1
ATOM 1373 C C . PHE A 1 174 ? -18.414 1.041 16.245 1.00 96.81 174 PHE A C 1
ATOM 1375 O O . PHE A 1 174 ? -17.543 0.300 16.700 1.00 96.81 174 PHE A O 1
ATOM 1382 N N . PRO A 1 175 ? -19.349 1.582 17.052 1.00 96.75 175 PRO A N 1
ATOM 1383 C CA . PRO A 1 175 ? -19.290 1.467 18.515 1.00 96.75 175 PRO A CA 1
ATOM 1384 C C . PRO A 1 175 ? -19.429 0.026 19.035 1.00 96.75 175 PRO A C 1
ATOM 1386 O O . PRO A 1 175 ? -18.957 -0.274 20.127 1.00 96.75 175 PRO A O 1
ATOM 1389 N N . GLU A 1 176 ? -20.049 -0.860 18.249 1.00 97.56 176 GLU A N 1
ATOM 1390 C CA . GLU A 1 176 ? -20.305 -2.266 18.601 1.00 97.56 176 GLU A CA 1
ATOM 1391 C C . GLU A 1 176 ? -19.311 -3.253 17.952 1.00 97.56 176 GLU A C 1
ATOM 1393 O O . GLU A 1 176 ? -19.430 -4.474 18.119 1.00 97.56 176 GLU A O 1
ATOM 1398 N N . ASP A 1 177 ? -18.348 -2.760 17.165 1.00 97.94 177 ASP A N 1
ATOM 1399 C CA . ASP A 1 177 ? -17.333 -3.606 16.536 1.00 97.94 177 ASP A CA 1
ATOM 1400 C C . ASP A 1 177 ? -16.048 -3.667 17.369 1.00 97.94 177 ASP A C 1
ATOM 1402 O O . ASP A 1 177 ? -15.628 -2.699 17.998 1.00 97.94 177 ASP A O 1
ATOM 1406 N N . ASP A 1 178 ? -15.390 -4.825 17.325 1.00 98.06 178 ASP A N 1
ATOM 1407 C CA . ASP A 1 178 ? -14.025 -4.993 17.813 1.00 98.06 178 ASP A CA 1
ATOM 1408 C C . ASP A 1 178 ? -13.067 -4.424 16.761 1.00 98.06 178 ASP A C 1
ATOM 1410 O O . ASP A 1 178 ? -12.839 -5.032 15.710 1.00 98.06 178 ASP A O 1
ATOM 1414 N N . ILE A 1 179 ? -12.538 -3.238 17.053 1.00 97.88 179 ILE A N 1
ATOM 1415 C CA . ILE A 1 179 ? -11.610 -2.475 16.208 1.00 97.88 179 ILE A CA 1
ATOM 1416 C C . ILE A 1 179 ? -10.217 -2.356 16.847 1.00 97.88 179 ILE A C 1
ATOM 1418 O O . ILE A 1 179 ? -9.476 -1.403 16.579 1.00 97.88 179 ILE A O 1
ATOM 1422 N N . ASP A 1 180 ? -9.860 -3.293 17.729 1.00 97.44 180 ASP A N 1
ATOM 1423 C CA . ASP A 1 180 ? -8.595 -3.235 18.467 1.00 97.44 180 ASP A CA 1
ATOM 1424 C C . ASP A 1 180 ? -7.381 -3.471 17.560 1.00 97.44 180 ASP A C 1
ATOM 1426 O O . ASP A 1 180 ? -6.325 -2.867 17.771 1.00 97.44 180 ASP A O 1
ATOM 1430 N N . GLU A 1 181 ? -7.545 -4.277 16.507 1.00 98.25 181 GLU A N 1
ATOM 1431 C CA . GLU A 1 181 ? -6.510 -4.491 15.495 1.00 98.25 181 GLU A CA 1
ATOM 1432 C C . GLU A 1 181 ? -6.363 -3.258 14.599 1.00 98.25 181 GLU A C 1
ATOM 1434 O O . GLU A 1 181 ? -7.175 -2.998 13.708 1.00 98.25 181 GLU A O 1
ATOM 1439 N N . LYS A 1 182 ? -5.269 -2.525 14.793 1.00 98.75 182 LYS A N 1
ATOM 1440 C CA . LYS A 1 182 ? -4.837 -1.415 13.938 1.00 98.75 182 LYS A CA 1
ATOM 1441 C C . LYS A 1 182 ? -3.592 -1.843 13.189 1.00 98.75 182 LYS A C 1
ATOM 1443 O O . LYS A 1 182 ? -2.558 -2.132 13.801 1.00 98.75 182 LYS A O 1
ATOM 1448 N N . VAL A 1 183 ? -3.684 -1.895 11.872 1.00 98.81 183 VAL A N 1
ATOM 1449 C CA . VAL A 1 183 ? -2.684 -2.524 11.014 1.00 98.81 183 VAL A CA 1
ATOM 1450 C C . VAL A 1 183 ? -2.091 -1.484 10.078 1.00 98.81 183 VAL A C 1
ATOM 1452 O O . VAL A 1 183 ? -2.799 -0.875 9.277 1.00 98.81 183 VAL A O 1
ATOM 1455 N N . PHE A 1 184 ? -0.781 -1.291 10.171 1.00 98.69 184 PHE A N 1
ATOM 1456 C CA . PHE A 1 184 ? -0.032 -0.494 9.211 1.00 98.69 184 PHE A CA 1
ATOM 1457 C C . PHE A 1 184 ? 0.391 -1.401 8.059 1.00 98.69 184 PHE A C 1
ATOM 1459 O O . PHE A 1 184 ? 1.126 -2.356 8.288 1.00 98.69 184 PHE A O 1
ATOM 1466 N N . VAL A 1 185 ? -0.083 -1.143 6.844 1.00 98.12 185 VAL A N 1
ATOM 1467 C CA . VAL A 1 185 ? 0.280 -1.901 5.642 1.00 98.12 185 VAL A CA 1
ATOM 1468 C C . VAL A 1 185 ? 1.273 -1.080 4.836 1.00 98.12 185 VAL A C 1
ATOM 1470 O O . VAL A 1 185 ? 0.946 0.003 4.352 1.00 98.12 185 VAL A O 1
ATOM 1473 N N . TRP A 1 186 ? 2.481 -1.612 4.696 1.00 97.69 186 TRP A N 1
ATOM 1474 C CA . TRP A 1 186 ? 3.621 -0.964 4.072 1.00 97.69 186 TRP A CA 1
ATOM 1475 C C . TRP A 1 186 ? 3.965 -1.612 2.739 1.00 97.69 186 TRP A C 1
ATOM 1477 O O . TRP A 1 186 ? 4.227 -2.817 2.665 1.00 97.69 186 TRP A O 1
ATOM 1487 N N . HIS A 1 187 ? 4.025 -0.794 1.693 1.00 95.44 187 HIS A N 1
ATOM 1488 C CA . HIS A 1 187 ? 4.550 -1.218 0.403 1.00 95.44 187 HIS A CA 1
ATOM 1489 C C . HIS A 1 187 ? 5.374 -0.098 -0.239 1.00 95.44 187 HIS A C 1
ATOM 1491 O O . HIS A 1 187 ? 4.857 0.838 -0.855 1.00 95.44 187 HIS A O 1
ATOM 1497 N N . GLN A 1 188 ? 6.685 -0.165 -0.021 1.00 95.19 188 GLN A N 1
ATOM 1498 C CA . GLN A 1 188 ? 7.661 0.822 -0.467 1.00 95.19 188 GLN A CA 1
ATOM 1499 C C . GLN A 1 188 ? 9.057 0.186 -0.460 1.00 95.19 188 GLN A C 1
ATOM 1501 O O . GLN A 1 188 ? 9.296 -0.794 0.242 1.00 95.19 188 GLN A O 1
ATOM 1506 N N . GLY A 1 189 ? 9.972 0.748 -1.239 1.00 94.75 189 GLY A N 1
ATOM 1507 C CA . GLY A 1 189 ? 11.380 0.370 -1.279 1.00 94.75 189 GLY A CA 1
ATOM 1508 C C . GLY A 1 189 ? 12.101 0.887 -2.523 1.00 94.75 189 GLY A C 1
ATOM 1509 O O . GLY A 1 189 ? 13.287 1.183 -2.476 1.00 94.75 189 GLY A O 1
ATOM 1510 N N . GLU A 1 190 ? 11.377 1.059 -3.630 1.00 92.50 190 GLU A N 1
ATOM 1511 C CA . GLU A 1 190 ? 11.918 1.510 -4.920 1.00 92.50 190 GLU A CA 1
ATOM 1512 C C . GLU A 1 190 ? 12.632 2.870 -4.856 1.00 92.50 190 GLU A C 1
ATOM 1514 O O . GLU A 1 190 ? 13.758 2.984 -5.344 1.00 92.50 190 GLU A O 1
ATOM 1519 N N . SER A 1 191 ? 12.039 3.876 -4.199 1.00 93.44 191 SER A N 1
ATOM 1520 C CA . SER A 1 191 ? 12.683 5.186 -3.996 1.00 93.44 191 SER A CA 1
ATOM 1521 C C . SER A 1 191 ? 13.915 5.128 -3.080 1.00 93.44 191 SER A C 1
ATOM 1523 O O . SER A 1 191 ? 14.732 6.041 -3.101 1.00 93.44 191 SER A O 1
ATOM 1525 N N . ASP A 1 192 ? 14.081 4.043 -2.320 1.00 95.38 192 ASP A N 1
ATOM 1526 C CA . ASP A 1 192 ? 15.246 3.767 -1.475 1.00 95.38 192 ASP A CA 1
ATOM 1527 C C . ASP A 1 192 ? 16.154 2.681 -2.081 1.00 95.38 192 ASP A C 1
ATOM 1529 O O . ASP A 1 192 ? 17.009 2.139 -1.390 1.00 95.38 192 ASP A O 1
ATOM 1533 N N . SER A 1 193 ? 16.016 2.347 -3.372 1.00 93.25 193 SER A N 1
ATOM 1534 C CA . SER A 1 193 ? 16.767 1.248 -4.015 1.00 93.25 193 SER A CA 1
ATOM 1535 C C . SER A 1 193 ? 18.293 1.386 -3.942 1.00 93.25 193 SER A C 1
ATOM 1537 O O . SER A 1 193 ? 19.017 0.410 -4.132 1.00 93.25 193 SER A O 1
ATOM 1539 N N . THR A 1 194 ? 18.801 2.589 -3.678 1.00 93.38 194 THR A N 1
ATOM 1540 C CA . THR A 1 194 ? 20.229 2.869 -3.493 1.00 93.38 194 THR A CA 1
ATOM 1541 C C . THR A 1 194 ? 20.697 2.774 -2.043 1.00 93.38 194 THR A C 1
ATOM 1543 O O . THR A 1 194 ? 21.907 2.804 -1.813 1.00 93.38 194 THR A O 1
ATOM 1546 N N . SER A 1 195 ? 19.781 2.669 -1.079 1.00 96.25 195 SER A N 1
ATOM 1547 C CA . SER A 1 195 ? 20.096 2.558 0.344 1.00 96.25 195 SER A CA 1
ATOM 1548 C C . SER A 1 195 ? 20.808 1.243 0.652 1.00 96.25 195 SER A C 1
ATOM 1550 O O . SER A 1 195 ? 20.601 0.213 -0.002 1.00 96.25 195 SER A O 1
ATOM 1552 N N . SER A 1 196 ? 21.677 1.266 1.663 1.00 97.44 196 SER A N 1
ATOM 1553 C CA . SER A 1 196 ? 22.285 0.034 2.152 1.00 97.44 196 SER A CA 1
ATOM 1554 C C . SER A 1 196 ? 21.251 -0.816 2.898 1.00 97.44 196 SER A C 1
ATOM 1556 O O . SER A 1 196 ? 20.238 -0.315 3.391 1.00 97.44 196 SER A O 1
ATOM 1558 N N . TYR A 1 197 ? 21.531 -2.115 3.020 1.00 97.44 197 TYR A N 1
ATOM 1559 C CA . TYR A 1 197 ? 20.725 -3.030 3.832 1.00 97.44 197 TYR A CA 1
ATOM 1560 C C . TYR A 1 197 ? 20.551 -2.516 5.273 1.00 97.44 197 TYR A C 1
ATOM 1562 O O . TYR A 1 197 ? 19.442 -2.514 5.805 1.00 97.44 197 TYR A O 1
ATOM 1570 N N . HIS A 1 198 ? 21.640 -2.053 5.898 1.00 98.38 198 HIS A N 1
ATOM 1571 C CA . HIS A 1 198 ? 21.622 -1.595 7.287 1.00 98.38 198 HIS A CA 1
ATOM 1572 C C . HIS A 1 198 ? 20.834 -0.298 7.462 1.00 98.38 198 HIS A C 1
ATOM 1574 O O . HIS A 1 198 ? 20.076 -0.185 8.425 1.00 98.38 198 HIS A O 1
ATOM 1580 N N . ASP A 1 199 ? 20.976 0.647 6.530 1.00 98.31 199 ASP A N 1
ATOM 1581 C CA . ASP A 1 199 ? 20.263 1.923 6.602 1.00 98.31 199 ASP A CA 1
ATOM 1582 C C . ASP A 1 199 ? 18.756 1.701 6.476 1.00 98.31 199 ASP A C 1
ATOM 1584 O O . ASP A 1 199 ? 17.998 2.150 7.333 1.00 98.31 199 ASP A O 1
ATOM 1588 N N . TYR A 1 200 ? 18.317 0.918 5.483 1.00 98.38 200 TYR A N 1
ATOM 1589 C CA . TYR A 1 200 ? 16.889 0.657 5.299 1.00 98.38 200 TYR A CA 1
ATOM 1590 C C . TYR A 1 200 ? 16.288 -0.159 6.454 1.00 98.38 200 TYR A C 1
ATOM 1592 O O . TYR A 1 200 ? 15.194 0.152 6.925 1.00 98.38 200 TYR A O 1
ATOM 1600 N N . LEU A 1 201 ? 17.011 -1.161 6.977 1.00 98.56 201 LEU A N 1
ATOM 1601 C CA . LEU A 1 201 ? 16.579 -1.911 8.162 1.00 98.56 201 LEU A CA 1
ATOM 1602 C C . LEU A 1 201 ? 16.413 -0.995 9.385 1.00 98.56 201 LEU A C 1
ATOM 1604 O O . LEU A 1 201 ? 15.446 -1.134 10.138 1.00 98.56 201 LEU A O 1
ATOM 1608 N N . ASN A 1 202 ? 17.336 -0.054 9.591 1.00 98.50 202 ASN A N 1
ATOM 1609 C CA . ASN A 1 202 ? 17.236 0.916 10.677 1.00 98.50 202 ASN A CA 1
ATOM 1610 C C . ASN A 1 202 ? 16.036 1.851 10.486 1.00 98.50 202 ASN A C 1
ATOM 1612 O O . ASN A 1 202 ? 15.297 2.077 11.447 1.00 98.50 202 ASN A O 1
ATOM 1616 N N . SER A 1 203 ? 15.782 2.328 9.266 1.00 98.38 203 SER A N 1
ATOM 1617 C CA . SER A 1 203 ? 14.601 3.144 8.970 1.00 98.38 203 SER A CA 1
ATOM 1618 C C . SER A 1 203 ? 13.291 2.380 9.194 1.00 98.38 203 SER A C 1
ATOM 1620 O O . SER A 1 203 ? 12.365 2.938 9.780 1.00 98.38 203 SER A O 1
ATOM 1622 N N . LEU A 1 204 ? 13.211 1.088 8.842 1.00 98.62 204 LEU A N 1
ATOM 1623 C CA . LEU A 1 204 ? 12.049 0.243 9.164 1.00 98.62 204 LEU A CA 1
ATOM 1624 C C . LEU A 1 204 ? 11.816 0.139 10.679 1.00 98.62 204 LEU A C 1
ATOM 1626 O O . LEU A 1 204 ? 10.680 0.251 11.145 1.00 98.62 204 LEU A O 1
ATOM 1630 N N . LYS A 1 205 ? 12.884 -0.018 11.472 1.00 98.50 205 LYS A N 1
ATOM 1631 C CA . LYS A 1 205 ? 12.793 -0.045 12.944 1.00 98.50 205 LYS A CA 1
ATOM 1632 C C . LYS A 1 205 ? 12.289 1.283 13.509 1.00 98.50 205 LYS A C 1
ATOM 1634 O O . LYS A 1 205 ? 11.425 1.282 14.387 1.00 98.50 205 LYS A O 1
ATOM 1639 N N . GLN A 1 206 ? 12.775 2.409 12.987 1.00 98.38 206 GLN A N 1
ATOM 1640 C CA . GLN A 1 206 ? 12.296 3.737 13.381 1.00 98.38 206 GLN A CA 1
ATOM 1641 C C . GLN A 1 206 ? 10.824 3.944 13.007 1.00 98.38 206 GLN A C 1
ATOM 1643 O O . GLN A 1 206 ? 10.031 4.371 13.847 1.00 98.38 206 GLN A O 1
ATOM 1648 N N . LEU A 1 207 ? 10.429 3.554 11.792 1.00 98.19 207 LEU A N 1
ATOM 1649 C CA . LEU A 1 207 ? 9.041 3.642 11.336 1.00 98.19 207 LEU A CA 1
ATOM 1650 C C . LEU A 1 207 ? 8.115 2.781 12.200 1.00 98.19 207 LEU A C 1
ATOM 1652 O O . LEU A 1 207 ? 7.016 3.191 12.565 1.00 98.19 207 LEU A O 1
ATOM 1656 N N . THR A 1 208 ? 8.577 1.603 12.605 1.00 98.31 208 THR A N 1
ATOM 1657 C CA . THR A 1 208 ? 7.824 0.700 13.486 1.00 98.31 208 THR A CA 1
ATOM 1658 C C . THR A 1 208 ? 7.651 1.266 14.883 1.00 98.31 208 THR A C 1
ATOM 1660 O O . THR A 1 208 ? 6.585 1.136 15.480 1.00 98.31 208 THR A O 1
ATOM 1663 N N . LYS A 1 209 ? 8.680 1.928 15.416 1.00 98.00 209 LYS A N 1
ATOM 1664 C CA . LYS A 1 209 ? 8.562 2.649 16.683 1.00 98.00 209 LYS A CA 1
ATOM 1665 C C . LYS A 1 209 ? 7.499 3.748 16.581 1.00 98.00 209 LYS A C 1
ATOM 1667 O O . LYS A 1 209 ? 6.591 3.777 17.406 1.00 98.00 209 LYS A O 1
ATOM 1672 N N . LYS A 1 210 ? 7.553 4.573 15.532 1.00 97.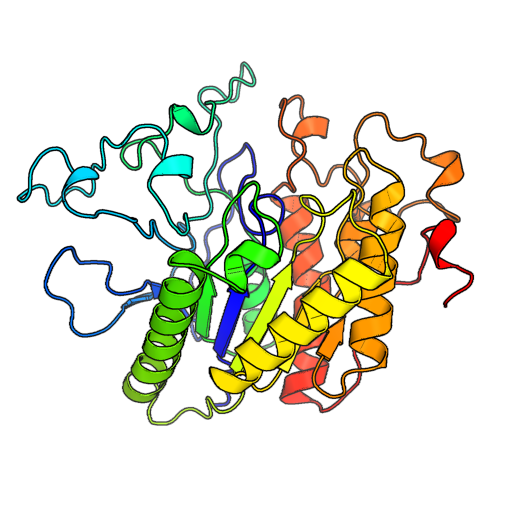38 210 LYS A N 1
ATOM 1673 C CA . LYS A 1 210 ? 6.590 5.660 15.305 1.00 97.38 210 LYS A CA 1
ATOM 1674 C C . LYS A 1 210 ? 5.155 5.155 15.127 1.00 97.38 210 LYS A C 1
ATOM 1676 O O . LYS A 1 210 ? 4.224 5.688 15.719 1.00 97.38 210 LYS A O 1
ATOM 1681 N N . THR A 1 211 ? 4.956 4.093 14.351 1.00 97.75 211 THR A N 1
ATOM 1682 C CA . THR A 1 211 ? 3.624 3.489 14.178 1.00 97.75 211 THR A CA 1
ATOM 1683 C C . THR A 1 211 ? 3.087 2.919 15.499 1.00 97.75 211 THR A C 1
ATOM 1685 O O . THR A 1 211 ? 1.924 3.141 15.836 1.00 97.75 211 THR A O 1
ATOM 1688 N N . LYS A 1 212 ? 3.924 2.273 16.319 1.00 98.12 212 LYS A N 1
ATOM 1689 C CA . LYS A 1 212 ? 3.526 1.847 17.674 1.00 98.12 212 LYS A CA 1
ATOM 1690 C C . LYS A 1 212 ? 3.114 3.035 18.556 1.00 98.12 212 LYS A C 1
ATOM 1692 O O . LYS A 1 212 ? 2.116 2.927 19.260 1.00 98.12 212 LYS A O 1
ATOM 1697 N N . GLU A 1 213 ? 3.819 4.165 18.485 1.00 97.81 213 GLU A N 1
ATOM 1698 C CA . GLU A 1 213 ? 3.473 5.398 19.220 1.00 97.81 213 GLU A CA 1
ATOM 1699 C C . GLU A 1 213 ? 2.116 5.986 18.792 1.00 97.81 213 GLU A C 1
ATOM 1701 O O . GLU A 1 213 ? 1.353 6.441 19.641 1.00 97.81 213 GLU A O 1
ATOM 1706 N N . ILE A 1 214 ? 1.771 5.908 17.502 1.00 97.94 214 ILE A N 1
ATOM 1707 C CA . ILE A 1 214 ? 0.450 6.305 16.970 1.00 97.94 214 ILE A CA 1
ATOM 1708 C C . ILE A 1 214 ? -0.661 5.329 17.416 1.00 97.94 214 ILE A C 1
ATOM 1710 O O . ILE A 1 214 ? -1.843 5.674 17.437 1.00 97.94 214 ILE A O 1
ATOM 1714 N N . GLY A 1 215 ? -0.293 4.106 17.807 1.00 98.31 215 GLY A N 1
ATOM 1715 C CA . GLY A 1 215 ? -1.207 3.093 18.332 1.00 98.31 215 GLY A CA 1
ATOM 1716 C C . GLY A 1 215 ? -1.484 1.929 17.384 1.00 98.31 215 GLY A C 1
ATOM 1717 O O . GLY A 1 215 ? -2.461 1.209 17.592 1.00 98.31 215 GLY A O 1
ATOM 1718 N N . PHE A 1 216 ? -0.658 1.725 16.354 1.00 98.75 216 PHE A N 1
ATOM 1719 C CA . PHE A 1 216 ? -0.721 0.513 15.539 1.00 98.75 216 PHE A CA 1
ATOM 1720 C C . PHE A 1 216 ? -0.331 -0.725 16.355 1.00 98.75 216 PHE A C 1
ATOM 1722 O O . PHE A 1 216 ? 0.622 -0.716 17.133 1.00 98.75 216 PHE A O 1
ATOM 1729 N N . THR A 1 217 ? -1.060 -1.812 16.128 1.00 98.56 217 THR A N 1
ATOM 1730 C CA . THR A 1 217 ? -0.846 -3.114 16.776 1.00 98.56 217 THR A CA 1
ATOM 1731 C C . THR A 1 217 ? -0.028 -4.077 15.925 1.00 98.56 217 THR A C 1
ATOM 1733 O O . THR A 1 217 ? 0.618 -4.967 16.471 1.00 98.56 217 THR A O 1
ATOM 1736 N N . LYS A 1 218 ? -0.048 -3.906 14.597 1.00 98.69 218 LYS A N 1
ATOM 1737 C CA . LYS A 1 218 ? 0.619 -4.784 13.628 1.00 98.69 218 LYS A CA 1
ATOM 1738 C C . LYS A 1 218 ? 1.251 -3.968 12.509 1.00 98.69 218 LYS A C 1
ATOM 1740 O O . LYS A 1 218 ? 0.714 -2.931 12.115 1.00 98.69 218 LYS A O 1
ATOM 1745 N N . PHE A 1 219 ? 2.349 -4.485 11.968 1.00 98.81 219 PHE A N 1
ATOM 1746 C CA . PHE A 1 219 ? 3.053 -3.923 10.822 1.00 98.81 219 PHE A CA 1
ATOM 1747 C C . PHE A 1 219 ? 3.117 -4.969 9.708 1.00 98.81 219 PHE A C 1
ATOM 1749 O O . PHE A 1 219 ? 3.841 -5.954 9.806 1.00 98.81 219 PHE A O 1
ATOM 1756 N N . PHE A 1 220 ? 2.350 -4.783 8.646 1.00 98.75 220 PHE A N 1
ATOM 1757 C CA . PHE A 1 220 ? 2.333 -5.673 7.494 1.00 98.75 220 PHE A CA 1
ATOM 1758 C C . PHE A 1 220 ? 3.196 -5.112 6.373 1.00 98.75 220 PHE A C 1
ATOM 1760 O O . PHE A 1 220 ? 3.130 -3.923 6.083 1.00 98.75 220 PHE A O 1
ATOM 1767 N N . ILE A 1 221 ? 3.988 -5.969 5.735 1.00 98.44 221 ILE A N 1
ATOM 1768 C CA . ILE A 1 221 ? 4.828 -5.616 4.590 1.00 98.44 221 ILE A CA 1
ATOM 1769 C C . ILE A 1 221 ? 4.426 -6.460 3.385 1.00 98.44 221 ILE A C 1
ATOM 1771 O O . ILE A 1 221 ? 4.368 -7.688 3.466 1.00 98.44 221 ILE A O 1
ATOM 1775 N N . CYS A 1 222 ? 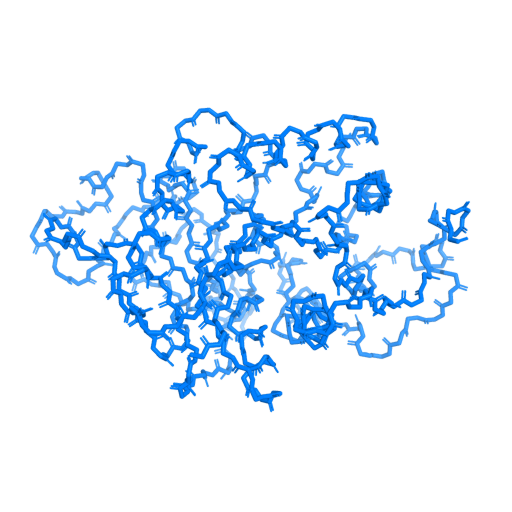4.189 -5.794 2.259 1.00 97.75 222 CYS A N 1
ATOM 1776 C CA . CYS A 1 222 ? 4.270 -6.410 0.939 1.00 97.75 222 CYS A CA 1
ATOM 1777 C C . CYS A 1 222 ? 5.704 -6.213 0.436 1.00 97.75 222 CYS A C 1
ATOM 1779 O O . CYS A 1 222 ? 6.189 -5.078 0.400 1.00 97.75 222 CYS A O 1
ATOM 1781 N N . ARG A 1 223 ? 6.411 -7.297 0.096 1.00 96.75 223 ARG A N 1
ATOM 1782 C CA . ARG A 1 223 ? 7.817 -7.193 -0.313 1.00 96.75 223 ARG A CA 1
ATOM 1783 C C . ARG A 1 223 ? 7.941 -6.424 -1.621 1.00 96.75 223 ARG A C 1
ATOM 1785 O O . ARG A 1 223 ? 7.216 -6.695 -2.572 1.00 96.75 223 ARG A O 1
ATOM 1792 N N . VAL A 1 224 ? 8.907 -5.513 -1.681 1.00 94.75 224 VAL A N 1
ATOM 1793 C CA . VAL A 1 224 ? 9.152 -4.692 -2.872 1.00 94.75 224 VAL A CA 1
ATOM 1794 C C . VAL A 1 224 ? 9.549 -5.526 -4.102 1.00 94.75 224 VAL A C 1
ATOM 1796 O O . VAL A 1 224 ? 10.138 -6.604 -3.987 1.00 94.75 224 VAL A O 1
ATOM 1799 N N . GLY A 1 225 ? 9.208 -5.014 -5.289 1.00 91.94 225 GLY A N 1
ATOM 1800 C CA . GLY A 1 225 ? 9.567 -5.558 -6.600 1.00 91.94 225 GLY A CA 1
ATOM 1801 C C . GLY A 1 225 ? 10.892 -5.050 -7.165 1.00 91.94 225 GLY A C 1
ATOM 1802 O O . GLY A 1 225 ? 11.432 -4.051 -6.700 1.00 91.94 225 GLY A O 1
ATOM 1803 N N . TYR A 1 226 ? 11.412 -5.700 -8.211 1.00 91.12 226 TYR A N 1
ATOM 1804 C CA . TYR A 1 226 ? 12.527 -5.130 -8.976 1.00 91.12 226 TYR A CA 1
ATOM 1805 C C . TYR A 1 226 ? 12.114 -3.798 -9.628 1.00 91.12 226 TYR A C 1
ATOM 1807 O O . TYR A 1 226 ? 10.980 -3.649 -10.091 1.00 91.12 226 TYR A O 1
ATOM 1815 N N . TRP A 1 227 ? 13.032 -2.826 -9.652 1.00 88.00 227 TRP A N 1
ATOM 1816 C CA . TRP A 1 227 ? 12.781 -1.478 -10.175 1.00 88.00 227 TRP A CA 1
ATOM 1817 C C . TRP A 1 227 ? 13.996 -0.909 -10.916 1.00 88.00 227 TRP A C 1
ATOM 1819 O O . TRP A 1 227 ? 14.564 0.113 -10.535 1.00 88.00 227 TRP A O 1
ATOM 1829 N N . GLY A 1 228 ? 14.469 -1.633 -11.932 1.00 87.62 228 GLY A N 1
ATOM 1830 C CA . GLY A 1 228 ? 15.595 -1.206 -12.775 1.00 87.62 228 GLY A CA 1
ATOM 1831 C C . GLY A 1 228 ? 16.947 -1.086 -12.058 1.00 87.62 228 GLY A C 1
ATOM 1832 O O . GLY A 1 228 ? 17.897 -0.565 -12.633 1.00 87.62 228 GLY A O 1
ATOM 1833 N N . ASN A 1 229 ? 17.045 -1.528 -10.802 1.00 90.00 229 ASN A N 1
ATOM 1834 C CA . ASN A 1 229 ? 18.248 -1.428 -9.983 1.00 90.00 229 ASN A CA 1
ATOM 1835 C C . ASN A 1 229 ? 18.386 -2.670 -9.099 1.00 90.00 229 ASN A C 1
ATOM 1837 O O . ASN A 1 229 ? 17.604 -2.871 -8.172 1.00 90.00 229 ASN A O 1
ATOM 1841 N N . GLU A 1 230 ? 19.417 -3.476 -9.346 1.00 89.81 230 GLU A N 1
ATOM 1842 C CA . GLU A 1 230 ? 19.686 -4.720 -8.611 1.00 89.81 230 GLU A CA 1
ATOM 1843 C C . GLU A 1 230 ? 19.930 -4.505 -7.114 1.00 89.81 230 GLU A C 1
ATOM 1845 O O . GLU A 1 230 ? 19.639 -5.393 -6.312 1.00 89.81 230 GLU A O 1
ATOM 1850 N N . LYS A 1 231 ? 20.383 -3.310 -6.703 1.00 92.75 231 LYS A N 1
ATOM 1851 C CA . LYS A 1 231 ? 20.591 -2.974 -5.284 1.00 92.75 231 LYS A CA 1
ATOM 1852 C C . LYS A 1 231 ? 19.302 -3.017 -4.461 1.00 92.75 231 LYS A C 1
ATOM 1854 O O . LYS A 1 231 ? 19.390 -3.139 -3.240 1.00 92.75 231 LYS A O 1
ATOM 1859 N N . ILE A 1 232 ? 18.129 -3.026 -5.104 1.00 93.94 232 ILE A N 1
ATOM 1860 C CA . ILE A 1 232 ? 16.835 -3.257 -4.449 1.00 93.94 232 ILE A CA 1
ATOM 1861 C C . ILE A 1 232 ? 16.803 -4.560 -3.634 1.00 93.94 232 ILE A C 1
ATOM 1863 O O . ILE A 1 232 ? 16.061 -4.651 -2.657 1.00 93.94 232 ILE A O 1
ATOM 1867 N N . VAL A 1 233 ? 17.659 -5.544 -3.948 1.00 94.56 233 VAL A N 1
ATOM 1868 C CA . VAL A 1 233 ? 17.840 -6.747 -3.120 1.00 94.56 233 VAL A CA 1
ATOM 1869 C C . VAL A 1 233 ? 18.162 -6.404 -1.663 1.00 94.56 233 VAL A C 1
ATOM 1871 O O . VAL A 1 233 ? 17.687 -7.081 -0.756 1.00 94.56 233 VAL A O 1
ATOM 1874 N N . ASN A 1 234 ? 18.925 -5.339 -1.402 1.00 96.19 234 ASN A N 1
ATOM 1875 C CA . ASN A 1 234 ? 19.251 -4.918 -0.038 1.00 96.19 234 ASN A CA 1
ATOM 1876 C C . ASN A 1 234 ? 17.997 -4.495 0.729 1.00 96.19 234 ASN A C 1
ATOM 1878 O O . ASN A 1 234 ? 17.886 -4.769 1.922 1.00 96.19 234 ASN A O 1
ATOM 1882 N N . ILE A 1 235 ? 17.047 -3.883 0.026 1.00 97.38 235 ILE A N 1
ATOM 1883 C CA . ILE A 1 235 ? 15.755 -3.467 0.564 1.00 97.38 235 ILE A CA 1
ATOM 1884 C C . ILE A 1 235 ? 14.883 -4.690 0.843 1.00 97.38 235 ILE A C 1
ATOM 1886 O O . ILE A 1 235 ? 14.361 -4.824 1.946 1.00 97.38 235 ILE A O 1
ATOM 1890 N N . MET A 1 236 ? 14.804 -5.636 -0.100 1.00 97.06 236 MET A N 1
ATOM 1891 C CA . MET A 1 236 ? 14.088 -6.905 0.098 1.00 97.06 236 MET A CA 1
ATOM 1892 C C . MET A 1 236 ? 14.646 -7.684 1.300 1.00 97.06 236 MET A C 1
ATOM 1894 O O . MET A 1 236 ? 13.880 -8.132 2.150 1.00 97.06 236 MET A O 1
ATOM 1898 N N . ARG A 1 237 ? 15.980 -7.785 1.421 1.00 97.06 237 ARG A N 1
ATOM 1899 C CA . ARG A 1 237 ? 16.655 -8.398 2.581 1.00 97.06 237 ARG A CA 1
ATOM 1900 C C . ARG A 1 237 ? 16.300 -7.681 3.878 1.00 97.06 237 ARG A C 1
ATOM 1902 O O . ARG A 1 237 ? 15.953 -8.330 4.855 1.00 97.06 237 ARG A O 1
ATOM 1909 N N . ALA A 1 238 ? 16.361 -6.350 3.894 1.00 98.38 238 ALA A N 1
ATOM 1910 C CA . ALA A 1 238 ? 16.026 -5.561 5.075 1.00 98.38 238 ALA A CA 1
ATOM 1911 C C . ALA A 1 238 ? 14.569 -5.774 5.516 1.00 98.38 238 ALA A C 1
ATOM 1913 O O . ALA A 1 238 ? 14.320 -5.902 6.711 1.00 98.38 238 ALA A O 1
ATOM 1914 N N . GLN A 1 239 ? 13.625 -5.875 4.576 1.00 98.25 239 GLN A N 1
ATOM 1915 C CA . GLN A 1 239 ? 12.217 -6.166 4.867 1.00 98.25 239 GLN A CA 1
ATOM 1916 C C . GLN A 1 239 ? 12.016 -7.573 5.456 1.00 98.25 239 GLN A C 1
ATOM 1918 O O . GLN A 1 239 ? 11.313 -7.721 6.454 1.00 98.25 239 GLN A O 1
ATOM 1923 N N . GLU A 1 240 ? 12.652 -8.598 4.879 1.00 98.00 240 GLU A N 1
ATOM 1924 C CA . GLU A 1 240 ? 12.596 -9.976 5.395 1.00 98.00 240 GLU A CA 1
ATOM 1925 C C . GLU A 1 240 ? 13.195 -10.071 6.807 1.00 98.00 240 GLU A C 1
ATOM 1927 O O . GLU A 1 240 ? 12.570 -10.608 7.723 1.00 98.00 240 GLU A O 1
ATOM 1932 N N . ASP A 1 241 ? 14.391 -9.518 7.017 1.00 98.12 241 ASP A N 1
ATOM 1933 C CA . ASP A 1 241 ? 15.077 -9.527 8.313 1.00 98.12 241 ASP A CA 1
ATOM 1934 C C . ASP A 1 241 ? 14.301 -8.756 9.375 1.00 98.12 241 ASP A C 1
ATOM 1936 O O . ASP A 1 241 ? 14.191 -9.216 10.513 1.00 98.12 241 ASP A O 1
ATOM 1940 N N . PHE A 1 242 ? 13.718 -7.621 9.000 1.00 98.69 242 PHE A N 1
ATOM 1941 C CA . PHE A 1 242 ? 12.843 -6.846 9.865 1.00 98.69 242 PHE A CA 1
ATOM 1942 C C . PHE A 1 242 ? 11.642 -7.678 10.342 1.00 98.69 242 PHE A C 1
ATOM 1944 O O . PHE A 1 242 ? 11.431 -7.793 11.549 1.00 98.69 242 PHE A O 1
ATOM 1951 N N . CYS A 1 243 ? 10.913 -8.338 9.434 1.00 98.38 243 CYS A N 1
ATOM 1952 C CA . CYS A 1 243 ? 9.774 -9.190 9.797 1.00 98.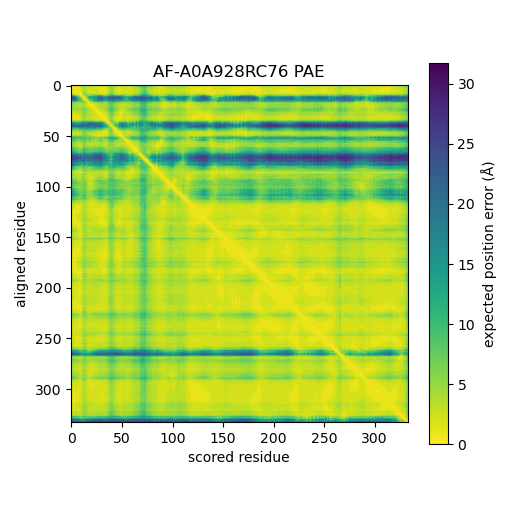38 243 CYS A CA 1
ATOM 1953 C C . CYS A 1 243 ? 10.173 -10.453 10.582 1.00 98.38 243 CYS A C 1
ATOM 1955 O O . CYS A 1 243 ? 9.353 -11.006 11.311 1.00 98.38 243 CYS A O 1
ATOM 1957 N N . ARG A 1 244 ? 11.422 -10.923 10.469 1.00 97.25 244 ARG A N 1
ATOM 1958 C CA . ARG A 1 244 ? 11.945 -12.009 11.319 1.00 97.25 244 ARG A CA 1
ATOM 1959 C C . ARG A 1 244 ? 12.277 -11.543 12.738 1.00 97.25 244 ARG A C 1
ATOM 1961 O O . ARG A 1 244 ? 12.161 -12.334 13.671 1.00 97.25 244 ARG A O 1
ATOM 1968 N N . GLN A 1 245 ? 12.726 -10.297 12.892 1.00 97.44 245 GLN A N 1
ATOM 1969 C CA . GLN A 1 245 ? 13.197 -9.738 14.165 1.00 97.44 245 GLN A CA 1
ATOM 1970 C C . GLN A 1 245 ? 12.071 -9.099 14.991 1.00 97.44 245 GLN A C 1
ATOM 1972 O O . GLN A 1 245 ? 12.066 -9.218 16.216 1.00 97.44 245 GLN A O 1
ATOM 1977 N N . GLU A 1 246 ? 11.117 -8.427 14.349 1.00 97.81 246 GLU A N 1
ATOM 1978 C CA . GLU A 1 246 ? 10.038 -7.708 15.026 1.00 97.81 246 GLU A CA 1
ATOM 1979 C C . GLU A 1 246 ? 8.785 -8.577 15.167 1.00 97.81 246 GLU A C 1
ATOM 1981 O O . GLU A 1 246 ? 8.104 -8.883 14.196 1.00 97.81 246 GLU A O 1
ATOM 1986 N N . LYS A 1 247 ? 8.435 -8.928 16.410 1.00 96.25 247 LYS A N 1
ATOM 1987 C CA . LYS A 1 247 ? 7.335 -9.858 16.738 1.00 96.25 247 LYS A CA 1
ATOM 1988 C C . LYS A 1 247 ? 5.978 -9.488 16.123 1.00 96.25 247 LYS A C 1
ATOM 1990 O O . LYS A 1 247 ? 5.202 -10.373 15.779 1.00 96.25 247 LYS A O 1
ATOM 1995 N N . GLU A 1 248 ? 5.685 -8.193 16.039 1.00 97.81 248 GLU A N 1
ATOM 1996 C CA . GLU A 1 248 ? 4.408 -7.673 15.530 1.00 97.81 248 GLU A CA 1
ATOM 1997 C C . GLU A 1 248 ? 4.496 -7.214 14.066 1.00 97.81 248 GLU A C 1
ATOM 1999 O O . GLU A 1 248 ? 3.566 -6.584 13.554 1.00 97.81 248 GLU A O 1
ATOM 2004 N N . ALA A 1 249 ? 5.609 -7.521 13.394 1.00 98.69 249 ALA A N 1
ATOM 2005 C CA . ALA A 1 249 ? 5.805 -7.265 11.981 1.00 98.69 249 ALA A CA 1
ATOM 2006 C C . ALA A 1 249 ? 5.702 -8.555 11.165 1.00 98.69 249 ALA A C 1
ATOM 2008 O O . ALA A 1 249 ? 6.26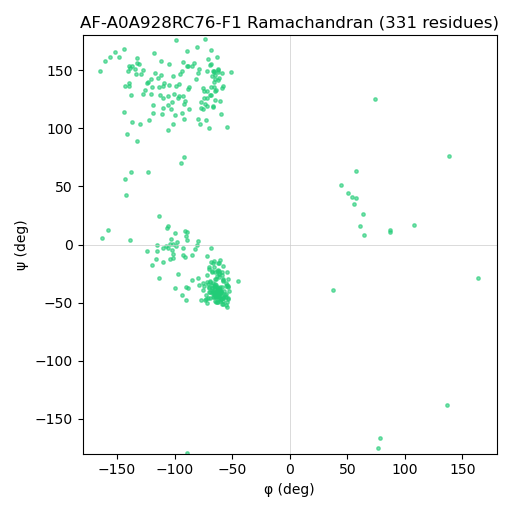5 -9.587 11.521 1.00 98.69 249 ALA A O 1
ATOM 2009 N N . PHE A 1 250 ? 5.012 -8.486 10.033 1.00 98.69 250 PHE A N 1
ATOM 2010 C CA . PHE A 1 250 ? 4.732 -9.644 9.198 1.00 98.69 250 PHE A CA 1
ATOM 2011 C C . PHE A 1 250 ? 4.911 -9.293 7.732 1.00 98.69 250 PHE A C 1
ATOM 2013 O O . PHE A 1 250 ? 4.302 -8.353 7.226 1.00 98.69 250 PHE A O 1
ATOM 2020 N N . MET A 1 251 ? 5.695 -10.103 7.031 1.00 98.62 251 MET A N 1
ATOM 2021 C CA . MET A 1 251 ? 5.620 -10.153 5.581 1.00 98.62 251 MET A CA 1
ATOM 2022 C C . MET A 1 251 ? 4.306 -10.854 5.226 1.00 98.62 251 MET A C 1
ATOM 2024 O O . MET A 1 251 ? 4.051 -11.944 5.740 1.00 98.62 251 MET A O 1
ATOM 2028 N N . ILE A 1 252 ? 3.462 -10.238 4.399 1.00 98.50 252 ILE A N 1
ATOM 2029 C CA . ILE A 1 252 ? 2.151 -10.797 4.020 1.00 98.50 252 ILE A CA 1
ATOM 2030 C C . ILE A 1 252 ? 2.088 -11.263 2.564 1.00 98.50 252 ILE A C 1
ATOM 2032 O O . ILE A 1 252 ? 1.191 -12.025 2.219 1.00 98.50 252 ILE A O 1
ATOM 2036 N N . THR A 1 253 ? 3.042 -10.862 1.724 1.00 98.19 253 THR A N 1
ATOM 2037 C CA . THR A 1 253 ? 3.211 -11.380 0.358 1.00 98.19 253 THR A CA 1
ATOM 2038 C C . THR A 1 253 ? 4.589 -11.009 -0.191 1.00 98.19 253 THR A C 1
ATOM 2040 O O . THR A 1 253 ? 5.147 -9.959 0.147 1.00 98.19 253 THR A O 1
ATOM 2043 N N . ARG A 1 254 ? 5.125 -11.871 -1.055 1.00 97.56 254 ARG A N 1
ATOM 2044 C CA . ARG A 1 254 ? 6.319 -11.658 -1.884 1.00 97.56 254 ARG A CA 1
ATOM 2045 C C . ARG A 1 254 ? 5.986 -11.450 -3.363 1.00 97.56 254 ARG A C 1
ATOM 2047 O O . ARG A 1 254 ? 6.906 -11.211 -4.139 1.00 97.56 254 ARG A O 1
ATOM 2054 N N . ALA A 1 255 ? 4.713 -11.510 -3.757 1.00 96.69 255 ALA A N 1
ATOM 2055 C CA . ALA A 1 255 ? 4.280 -11.517 -5.155 1.00 96.69 255 ALA A CA 1
ATOM 2056 C C . ALA A 1 255 ? 4.852 -10.358 -5.990 1.00 96.69 255 ALA A C 1
ATOM 2058 O O . ALA A 1 255 ? 5.292 -10.577 -7.117 1.00 96.69 255 ALA A O 1
ATOM 2059 N N . ALA A 1 256 ? 4.936 -9.141 -5.436 1.00 94.88 256 ALA A N 1
ATOM 2060 C CA . ALA A 1 256 ? 5.513 -7.997 -6.151 1.00 94.88 256 ALA A CA 1
ATOM 2061 C C . ALA A 1 256 ? 6.986 -8.197 -6.543 1.00 94.88 256 ALA A C 1
ATOM 2063 O O . ALA A 1 256 ? 7.430 -7.658 -7.558 1.00 94.88 256 ALA A O 1
ATOM 2064 N N . SER A 1 257 ? 7.743 -8.995 -5.784 1.00 94.69 257 SER A N 1
ATOM 2065 C CA . SER A 1 257 ? 9.120 -9.373 -6.120 1.00 94.69 257 SER A CA 1
ATOM 2066 C C . SER A 1 257 ? 9.225 -10.231 -7.374 1.00 94.69 257 SER A C 1
ATOM 2068 O O . SER A 1 257 ? 10.305 -10.294 -7.956 1.00 94.69 257 SER A O 1
ATOM 2070 N N . PHE A 1 258 ? 8.130 -10.864 -7.793 1.00 94.88 258 PHE A N 1
ATOM 2071 C CA . PHE A 1 258 ? 8.092 -11.767 -8.942 1.00 94.88 258 PHE A CA 1
ATOM 2072 C C . PHE A 1 258 ? 7.490 -11.135 -10.191 1.00 94.88 258 PHE A C 1
ATOM 2074 O O . PHE A 1 258 ? 7.513 -11.750 -11.251 1.00 94.88 258 PHE A O 1
ATOM 2081 N N . PHE A 1 259 ? 6.983 -9.905 -10.092 1.00 93.56 259 PHE A N 1
ATOM 2082 C CA . PHE A 1 259 ? 6.529 -9.172 -11.263 1.00 93.56 259 PHE A CA 1
ATOM 2083 C C . PHE A 1 259 ? 7.716 -8.837 -12.153 1.00 93.56 259 PHE A C 1
ATOM 2085 O O . PHE A 1 259 ? 8.608 -8.081 -11.753 1.00 93.56 259 PHE A O 1
ATOM 2092 N N . GLU A 1 260 ? 7.679 -9.372 -13.371 1.00 90.25 260 GLU A N 1
ATOM 2093 C CA . GLU A 1 260 ? 8.659 -9.075 -14.408 1.00 90.25 260 GLU A CA 1
ATOM 2094 C C . GLU A 1 260 ? 8.820 -7.563 -14.585 1.00 90.25 260 GLU A C 1
ATOM 2096 O O . GLU A 1 260 ? 7.888 -6.771 -14.388 1.00 90.25 260 GLU A O 1
ATOM 2101 N N . TYR A 1 261 ? 10.025 -7.154 -14.959 1.00 89.44 261 TYR A N 1
ATOM 2102 C CA . TYR A 1 261 ? 10.334 -5.773 -15.283 1.00 89.44 261 TYR A CA 1
ATOM 2103 C C . TYR A 1 261 ? 10.824 -5.697 -16.734 1.00 89.44 261 TYR A C 1
ATOM 2105 O O . TYR A 1 261 ? 11.630 -6.537 -17.141 1.00 89.44 261 TYR A O 1
ATOM 2113 N N . PRO A 1 262 ? 10.361 -4.723 -17.539 1.00 84.88 262 PRO A N 1
ATOM 2114 C CA . PRO A 1 262 ? 10.777 -4.632 -18.932 1.00 84.88 262 PRO A CA 1
ATOM 2115 C C . PRO A 1 262 ? 12.290 -4.498 -19.058 1.00 84.88 262 PRO A C 1
ATOM 2117 O O . PRO A 1 262 ? 12.912 -3.706 -18.348 1.00 84.88 262 PRO A O 1
ATOM 2120 N N . ASN A 1 263 ? 12.868 -5.235 -20.005 1.00 79.44 263 ASN A N 1
ATOM 2121 C CA . ASN A 1 263 ? 14.307 -5.244 -20.283 1.00 79.44 263 ASN A CA 1
ATOM 2122 C C . ASN A 1 263 ? 15.180 -5.719 -19.105 1.00 79.44 263 ASN A C 1
ATOM 2124 O O . ASN A 1 263 ? 16.385 -5.482 -19.110 1.00 79.44 263 ASN A O 1
ATOM 2128 N N . GLN A 1 264 ? 14.597 -6.375 -18.099 1.00 80.19 264 GLN A N 1
ATOM 2129 C CA . GLN A 1 264 ? 15.367 -7.065 -17.073 1.00 80.19 264 GLN A CA 1
ATOM 2130 C C . GLN A 1 264 ? 16.005 -8.319 -17.674 1.00 80.19 264 GLN A C 1
ATOM 2132 O O . GLN A 1 264 ? 15.324 -9.114 -18.319 1.00 80.19 264 GLN A O 1
ATOM 2137 N N . GLU A 1 265 ? 17.297 -8.528 -17.433 1.00 71.81 265 GLU A N 1
ATOM 2138 C CA . GLU A 1 265 ? 17.930 -9.816 -17.713 1.00 71.81 265 GLU A CA 1
ATOM 2139 C C . GLU A 1 265 ? 17.408 -10.851 -16.701 1.00 71.81 265 GLU A C 1
ATOM 2141 O O . GLU A 1 265 ? 17.803 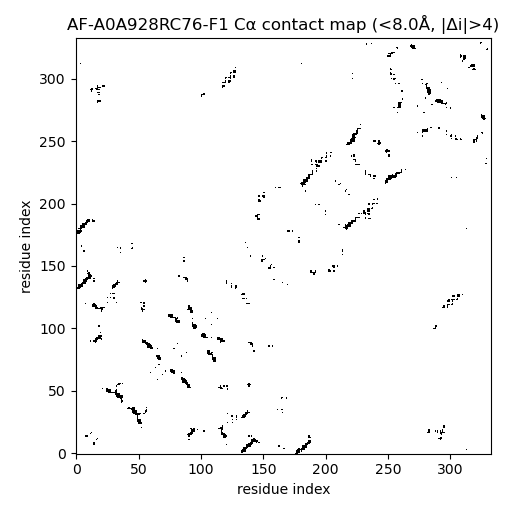-10.872 -15.534 1.00 71.81 265 GLU A O 1
ATOM 2146 N N . ILE A 1 266 ? 16.446 -11.671 -17.134 1.00 66.12 266 ILE A N 1
ATOM 2147 C CA . ILE A 1 266 ? 15.703 -12.615 -16.279 1.00 66.12 266 ILE A CA 1
ATOM 2148 C C . ILE A 1 266 ? 16.619 -13.740 -15.762 1.00 66.12 266 ILE A C 1
ATOM 2150 O O . ILE A 1 266 ? 16.481 -14.156 -14.609 1.00 66.12 266 ILE A O 1
ATOM 2154 N N . ASP A 1 267 ? 17.591 -14.173 -16.574 1.00 67.56 267 ASP A N 1
ATOM 2155 C CA . ASP A 1 267 ? 18.408 -15.377 -16.344 1.00 67.56 267 ASP A CA 1
ATOM 2156 C C . ASP A 1 267 ? 19.265 -15.329 -15.066 1.00 67.56 267 ASP A C 1
ATOM 2158 O O . ASP A 1 267 ? 19.630 -16.372 -14.528 1.00 67.56 267 ASP A O 1
ATOM 2162 N N . ASN A 1 268 ? 19.554 -14.132 -14.542 1.00 79.75 268 ASN A N 1
ATOM 2163 C CA . ASN A 1 268 ? 20.367 -13.946 -13.333 1.00 79.75 268 ASN A CA 1
ATOM 2164 C C . ASN A 1 268 ? 19.568 -13.456 -12.119 1.00 79.75 268 ASN A C 1
ATOM 2166 O O . ASN A 1 268 ? 20.120 -13.320 -11.024 1.00 79.75 268 ASN A O 1
ATOM 2170 N N . TRP A 1 269 ? 18.271 -13.191 -12.286 1.00 89.62 269 TRP A N 1
ATOM 2171 C CA . TRP A 1 269 ? 17.429 -12.677 -11.209 1.00 89.62 269 TRP A CA 1
ATOM 2172 C C . TRP A 1 269 ? 16.583 -13.772 -10.556 1.00 89.62 269 TRP A C 1
ATOM 2174 O O . TRP A 1 269 ? 16.438 -13.787 -9.330 1.00 89.62 269 TRP A O 1
ATOM 2184 N N . PHE A 1 270 ? 16.081 -14.721 -11.351 1.00 91.25 270 PHE A N 1
ATOM 2185 C CA . PHE A 1 270 ? 15.216 -15.800 -10.881 1.00 91.25 270 PHE A CA 1
ATOM 2186 C C . PHE A 1 270 ? 15.888 -17.171 -10.994 1.00 91.25 270 PHE A C 1
ATOM 2188 O O . PHE A 1 270 ? 16.480 -17.528 -12.001 1.00 91.25 270 PHE A O 1
ATOM 2195 N N . SER A 1 271 ? 15.755 -17.968 -9.941 1.00 91.31 271 SER A N 1
ATOM 2196 C CA . SER A 1 271 ? 16.303 -19.327 -9.821 1.00 91.31 271 SER A CA 1
ATOM 2197 C C . SER A 1 271 ? 15.403 -20.410 -10.421 1.00 91.31 271 SER A C 1
ATOM 2199 O O . SER A 1 271 ? 15.787 -21.577 -10.496 1.00 91.31 271 SER A O 1
ATOM 2201 N N . ALA A 1 272 ? 14.184 -20.033 -10.793 1.00 89.88 272 ALA A N 1
ATOM 2202 C CA . ALA A 1 272 ? 13.172 -20.871 -11.411 1.00 89.88 272 ALA A CA 1
ATOM 2203 C C . ALA A 1 272 ? 12.326 -20.003 -12.349 1.00 89.88 272 ALA A C 1
ATOM 2205 O O . ALA A 1 272 ? 12.311 -18.778 -12.217 1.00 89.88 272 ALA A O 1
ATOM 2206 N N . SER A 1 273 ? 11.606 -20.638 -13.274 1.00 89.56 273 SER A N 1
ATOM 2207 C CA . SER A 1 273 ? 10.653 -19.938 -14.133 1.00 89.56 273 SER A CA 1
ATOM 2208 C C . SER A 1 273 ? 9.586 -19.237 -13.295 1.00 89.56 273 SER A C 1
ATOM 2210 O O . SER A 1 273 ? 9.034 -19.820 -12.361 1.00 89.56 273 SER A O 1
ATOM 2212 N N . ILE A 1 274 ? 9.299 -17.990 -13.654 1.00 90.12 274 ILE A N 1
ATOM 2213 C CA . ILE A 1 274 ? 8.214 -17.211 -13.068 1.00 90.12 274 ILE A CA 1
ATOM 2214 C C . ILE A 1 274 ? 6.888 -17.838 -13.504 1.00 90.12 274 ILE A C 1
ATOM 2216 O O . ILE A 1 274 ? 6.718 -18.191 -14.672 1.00 90.12 274 ILE A O 1
ATOM 2220 N N . GLU A 1 275 ? 5.952 -17.992 -12.571 1.00 92.88 275 GLU A N 1
ATOM 2221 C CA . GLU A 1 275 ? 4.614 -18.481 -12.904 1.00 92.88 275 GLU A CA 1
ATOM 2222 C C . GLU A 1 275 ? 3.864 -17.452 -13.763 1.00 92.88 275 GLU A C 1
ATOM 2224 O O . GLU A 1 275 ? 3.995 -16.243 -13.567 1.00 92.88 275 GLU A O 1
ATOM 2229 N N . GLU A 1 276 ? 3.039 -17.930 -14.698 1.00 94.06 276 GLU A N 1
ATOM 2230 C CA . GLU A 1 276 ? 2.310 -17.098 -15.671 1.00 94.06 276 GLU A CA 1
ATOM 2231 C C . GLU A 1 276 ? 1.473 -15.986 -15.010 1.00 94.06 276 GLU A C 1
ATOM 2233 O O . GLU A 1 276 ? 1.288 -14.898 -15.571 1.00 94.06 276 GLU A O 1
ATOM 2238 N N . GLU A 1 277 ? 0.989 -16.216 -13.785 1.00 95.25 277 GLU A N 1
ATOM 2239 C CA . GLU A 1 277 ? 0.224 -15.203 -13.066 1.00 95.25 277 GLU A CA 1
ATOM 2240 C C . GLU A 1 277 ? 1.039 -13.923 -12.827 1.00 95.25 277 GLU A C 1
ATOM 2242 O O . GLU A 1 277 ? 0.491 -12.841 -13.019 1.00 95.25 277 GLU A O 1
ATOM 2247 N N . TYR A 1 278 ? 2.345 -14.006 -12.554 1.00 94.75 278 TYR A N 1
ATOM 2248 C CA . TYR A 1 278 ? 3.196 -12.841 -12.262 1.00 94.75 278 TYR A CA 1
ATOM 2249 C C . TYR A 1 278 ? 3.702 -12.094 -13.511 1.00 94.75 278 TYR A C 1
ATOM 2251 O O . TYR A 1 278 ? 4.343 -11.047 -13.386 1.00 94.75 278 TYR A O 1
ATOM 2259 N N . GLN A 1 279 ? 3.406 -12.591 -14.715 1.00 93.38 279 GLN A N 1
ATOM 2260 C CA . GLN A 1 279 ? 3.794 -11.949 -15.973 1.00 93.38 279 GLN A CA 1
ATOM 2261 C C . GLN A 1 279 ? 2.874 -10.775 -16.320 1.00 93.38 279 GLN A C 1
ATOM 2263 O O . GLN A 1 279 ? 1.684 -10.779 -15.995 1.00 93.38 279 GLN A O 1
ATOM 2268 N N . PHE A 1 280 ? 3.390 -9.775 -17.038 1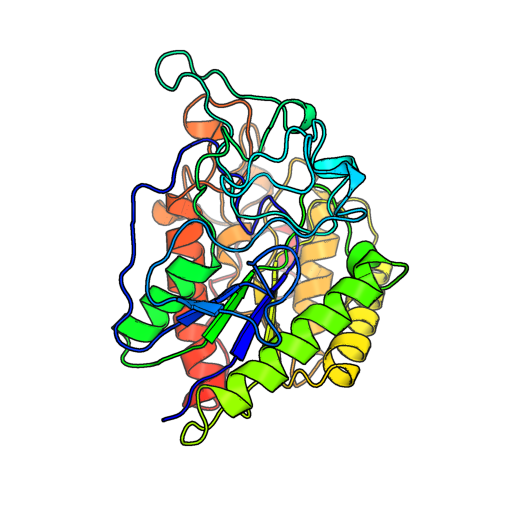.00 93.44 280 PHE A N 1
ATOM 2269 C CA . PHE A 1 280 ? 2.596 -8.638 -17.532 1.00 93.44 280 PHE A CA 1
ATOM 2270 C C . PHE A 1 280 ? 1.839 -7.862 -16.428 1.00 93.44 280 PHE A C 1
ATOM 2272 O O . PHE A 1 280 ? 0.735 -7.360 -16.640 1.00 93.44 280 PHE A O 1
ATOM 2279 N N . CYS A 1 281 ? 2.422 -7.750 -15.231 1.00 94.56 281 CYS A N 1
ATOM 2280 C CA . CYS A 1 281 ? 1.834 -7.047 -14.078 1.00 94.56 281 CYS A CA 1
ATOM 2281 C C . CYS A 1 281 ? 2.183 -5.548 -14.009 1.00 94.56 281 CYS A C 1
ATOM 2283 O O . CYS A 1 281 ? 1.926 -4.898 -12.996 1.00 94.56 281 CYS A O 1
ATOM 2285 N N . ARG A 1 282 ? 2.776 -4.991 -15.072 1.00 93.19 282 ARG A N 1
ATOM 2286 C CA . ARG A 1 282 ? 3.147 -3.572 -15.193 1.00 93.19 282 ARG A CA 1
ATOM 2287 C C . ARG A 1 282 ? 2.593 -2.973 -16.475 1.00 93.19 282 ARG A C 1
ATOM 2289 O O . ARG A 1 282 ? 2.452 -3.684 -17.470 1.00 93.19 282 ARG A O 1
ATOM 2296 N N . ASP A 1 283 ? 2.299 -1.677 -16.464 1.00 92.06 283 ASP A N 1
ATOM 2297 C CA . ASP A 1 283 ? 1.711 -0.996 -17.627 1.00 92.06 283 ASP A CA 1
ATOM 2298 C C . ASP A 1 283 ? 2.649 -0.965 -18.838 1.00 92.06 283 ASP A C 1
ATOM 2300 O O . ASP A 1 283 ? 2.205 -1.051 -19.982 1.00 92.06 283 ASP A O 1
ATOM 2304 N N . SER A 1 284 ? 3.957 -0.948 -18.614 1.00 91.38 284 SER A N 1
ATOM 2305 C CA . SER A 1 284 ? 4.959 -0.935 -19.677 1.00 91.38 284 SER A CA 1
ATOM 2306 C C . SER A 1 284 ? 4.925 -2.151 -20.602 1.00 91.38 284 SER A C 1
ATOM 2308 O O . SER A 1 284 ? 5.260 -2.031 -21.780 1.00 91.38 284 SER A O 1
ATOM 2310 N N . PHE A 1 285 ? 4.408 -3.293 -20.144 1.00 92.06 285 PHE A N 1
ATOM 2311 C CA . PHE A 1 285 ? 4.155 -4.445 -21.017 1.00 92.06 285 PHE A CA 1
ATOM 2312 C C . PHE A 1 285 ? 3.019 -4.223 -22.030 1.00 92.06 285 PHE A C 1
ATOM 2314 O O . PHE A 1 285 ? 2.899 -4.969 -22.998 1.00 92.06 285 PHE A O 1
ATOM 2321 N N . PHE A 1 286 ? 2.202 -3.187 -21.833 1.00 91.12 286 PHE A N 1
ATOM 2322 C CA . PHE A 1 286 ? 1.087 -2.805 -22.704 1.00 91.12 286 PHE A CA 1
ATOM 2323 C C . PHE A 1 286 ? 1.393 -1.548 -23.536 1.00 91.12 286 PHE A C 1
ATOM 2325 O O . PHE A 1 286 ? 0.485 -0.958 -24.129 1.00 91.12 286 PHE A O 1
ATOM 2332 N N . GLY A 1 287 ? 2.670 -1.150 -23.600 1.00 89.69 287 GLY A N 1
ATOM 2333 C CA . GLY A 1 287 ? 3.156 -0.049 -24.435 1.00 89.69 287 GLY A CA 1
ATOM 2334 C C . GLY A 1 287 ? 3.087 1.338 -23.793 1.00 89.69 287 GLY A C 1
ATOM 2335 O O . GLY A 1 287 ? 3.277 2.325 -24.500 1.00 89.69 287 GLY A O 1
ATOM 2336 N N . TYR A 1 288 ? 2.818 1.431 -22.489 1.00 90.62 288 TYR A N 1
ATOM 2337 C CA . TYR A 1 288 ? 2.905 2.687 -21.736 1.00 90.62 288 TYR A CA 1
ATOM 2338 C C . TYR A 1 288 ? 4.353 2.966 -21.298 1.00 90.62 288 TYR A C 1
ATOM 2340 O O . TYR A 1 288 ? 5.159 2.046 -21.163 1.00 90.62 288 TYR A O 1
ATOM 2348 N N . GLN A 1 289 ? 4.708 4.227 -21.046 1.00 86.25 289 GLN A N 1
ATOM 2349 C CA . GLN A 1 289 ? 6.033 4.595 -20.513 1.00 86.25 289 GLN A CA 1
ATOM 2350 C C . GLN A 1 289 ? 6.131 4.387 -18.993 1.00 86.25 289 GLN A C 1
ATOM 2352 O O . GLN A 1 289 ? 7.173 4.612 -18.375 1.00 86.25 289 GLN A O 1
ATOM 2357 N N . ASN A 1 290 ? 5.041 3.930 -18.392 1.00 83.69 290 ASN A N 1
ATOM 2358 C CA . ASN A 1 290 ? 4.885 3.722 -16.976 1.00 83.69 290 ASN A CA 1
ATOM 2359 C C . ASN A 1 290 ? 5.252 2.291 -16.541 1.00 83.69 290 ASN A C 1
ATOM 2361 O O . ASN A 1 290 ? 4.636 1.316 -16.959 1.00 83.69 290 ASN A O 1
ATOM 2365 N N . ASN A 1 291 ? 6.232 2.156 -15.644 1.00 87.00 291 ASN A N 1
ATOM 2366 C CA . ASN A 1 291 ? 6.638 0.858 -15.085 1.00 87.00 291 ASN A CA 1
ATOM 2367 C C . ASN A 1 291 ? 5.870 0.452 -13.814 1.00 87.00 291 ASN A C 1
ATOM 2369 O O . ASN A 1 291 ? 6.199 -0.573 -13.207 1.00 87.00 291 ASN A O 1
ATOM 2373 N N . HIS A 1 292 ? 4.883 1.243 -13.386 1.00 90.19 292 HIS A N 1
ATOM 2374 C CA . HIS A 1 292 ? 4.084 0.971 -12.193 1.00 90.19 292 HIS A CA 1
ATOM 2375 C C . HIS A 1 292 ? 3.278 -0.333 -12.333 1.00 90.19 292 HIS A C 1
ATOM 2377 O O . HIS A 1 292 ? 3.080 -0.862 -13.432 1.00 90.19 292 HIS A O 1
ATOM 2383 N N . ILE A 1 293 ? 2.840 -0.868 -11.189 1.00 92.69 293 ILE A N 1
ATOM 2384 C CA . ILE A 1 293 ? 1.959 -2.035 -11.138 1.00 92.69 293 ILE A CA 1
ATOM 2385 C C . ILE A 1 293 ? 0.612 -1.681 -11.770 1.00 92.69 293 ILE A C 1
ATOM 2387 O O . ILE A 1 293 ? 0.008 -0.664 -11.430 1.00 92.69 293 ILE A O 1
ATOM 2391 N N . ASN A 1 294 ? 0.133 -2.550 -12.656 1.00 93.69 294 ASN A N 1
ATOM 2392 C CA . ASN A 1 294 ? -1.176 -2.409 -13.279 1.00 93.69 294 ASN A CA 1
ATOM 2393 C C . ASN A 1 294 ? -2.283 -3.090 -12.452 1.00 93.69 294 ASN A C 1
ATOM 2395 O O . ASN A 1 294 ? -2.049 -3.701 -11.409 1.00 93.69 294 ASN A O 1
ATOM 2399 N N . GLU A 1 295 ? -3.521 -3.027 -12.939 1.00 94.19 295 GLU A N 1
ATOM 2400 C CA . GLU A 1 295 ? -4.674 -3.620 -12.252 1.00 94.19 295 GLU A CA 1
ATOM 2401 C C . GLU A 1 295 ? -4.517 -5.129 -11.975 1.00 94.19 295 GLU A C 1
ATOM 2403 O O . GLU A 1 295 ? -4.842 -5.580 -10.875 1.00 94.19 295 GLU A O 1
ATOM 2408 N N . LYS A 1 296 ? -3.957 -5.897 -12.925 1.00 95.62 296 LYS A N 1
ATOM 2409 C CA . LYS A 1 296 ? -3.676 -7.335 -12.752 1.00 95.62 296 LYS A CA 1
ATOM 2410 C C . LYS A 1 296 ? -2.717 -7.560 -11.581 1.00 95.62 296 LYS A C 1
ATOM 2412 O O . LYS A 1 296 ? -2.973 -8.408 -10.729 1.00 95.62 296 LYS A O 1
ATOM 2417 N N . GLY A 1 297 ? -1.634 -6.788 -11.507 1.00 95.31 297 GLY A N 1
ATOM 2418 C CA . GLY A 1 297 ? -0.661 -6.924 -10.426 1.00 95.31 297 GLY A CA 1
ATOM 2419 C C . GLY A 1 297 ? -1.241 -6.576 -9.049 1.00 95.31 297 GLY A C 1
ATOM 2420 O O . GLY A 1 297 ? -0.942 -7.267 -8.076 1.00 95.31 297 GLY A O 1
ATOM 2421 N N . PHE A 1 298 ? -2.131 -5.580 -8.948 1.00 95.62 298 PHE A N 1
ATOM 2422 C CA . PHE A 1 298 ? -2.821 -5.285 -7.682 1.00 95.62 298 PHE A CA 1
ATOM 2423 C C . PHE A 1 298 ? -3.788 -6.390 -7.249 1.00 95.62 298 PHE A C 1
ATOM 2425 O O . PHE A 1 298 ? -3.856 -6.690 -6.057 1.00 95.62 298 PHE A O 1
ATOM 2432 N N . GLN A 1 299 ? -4.490 -7.023 -8.193 1.00 96.38 299 GLN A N 1
ATOM 2433 C CA . GLN A 1 299 ? -5.340 -8.184 -7.907 1.00 96.38 299 GLN A CA 1
ATOM 2434 C C . GLN A 1 299 ? -4.519 -9.352 -7.357 1.00 96.38 299 GLN A C 1
ATOM 2436 O O . GLN A 1 299 ? -4.891 -9.940 -6.345 1.00 96.38 299 GLN A O 1
ATOM 2441 N N . ILE A 1 300 ? -3.372 -9.651 -7.973 1.00 97.44 300 ILE A N 1
ATOM 2442 C CA . ILE A 1 300 ? -2.476 -10.714 -7.501 1.00 97.44 300 ILE A CA 1
ATOM 2443 C C . ILE A 1 300 ? -1.951 -10.380 -6.106 1.00 97.44 300 ILE A C 1
ATOM 2445 O O . ILE A 1 300 ? -2.076 -11.197 -5.198 1.00 97.44 300 ILE A O 1
ATOM 2449 N N . LEU A 1 301 ? -1.443 -9.162 -5.889 1.00 96.38 301 LEU A N 1
ATOM 2450 C CA . LEU A 1 301 ? -0.992 -8.747 -4.559 1.00 96.38 301 LEU A CA 1
ATOM 2451 C C . LEU A 1 301 ? -2.077 -8.939 -3.500 1.00 96.38 301 LEU A C 1
ATOM 2453 O O . LEU A 1 301 ? -1.792 -9.506 -2.451 1.00 96.38 301 LEU A O 1
ATOM 2457 N N . ALA A 1 302 ? -3.313 -8.516 -3.773 1.00 97.25 302 ALA A N 1
ATOM 2458 C CA . ALA A 1 302 ? -4.431 -8.690 -2.851 1.00 97.25 302 ALA A CA 1
ATOM 2459 C C . ALA A 1 302 ? -4.735 -10.169 -2.571 1.00 97.25 302 ALA A C 1
ATOM 2461 O O . ALA A 1 302 ? -4.840 -10.553 -1.405 1.00 97.25 302 ALA A O 1
ATOM 2462 N N . LYS A 1 303 ? -4.796 -10.996 -3.621 1.00 98.25 303 LYS A N 1
ATOM 2463 C CA . LYS A 1 303 ? -5.071 -12.438 -3.548 1.00 98.25 303 LYS A CA 1
ATOM 2464 C C . LYS A 1 303 ? -4.062 -13.193 -2.678 1.00 98.25 303 LYS A C 1
ATOM 2466 O O . LYS A 1 303 ? -4.432 -14.167 -2.029 1.00 98.25 303 LYS A O 1
ATOM 2471 N N . HIS A 1 304 ? -2.807 -12.747 -2.623 1.00 98.19 304 HIS A N 1
ATOM 2472 C CA . HIS A 1 304 ? -1.794 -13.336 -1.738 1.00 98.19 304 HIS A CA 1
ATOM 2473 C C . HIS A 1 304 ? -1.733 -12.666 -0.354 1.00 98.19 304 HIS A C 1
ATOM 2475 O O . HIS A 1 304 ? -1.541 -13.339 0.661 1.00 98.19 304 HIS A O 1
ATOM 2481 N N . ALA A 1 305 ? -1.933 -11.350 -0.285 1.00 98.38 305 ALA A N 1
ATOM 2482 C CA . ALA A 1 305 ? -1.843 -10.568 0.945 1.00 98.38 305 ALA A CA 1
ATOM 2483 C C . ALA A 1 305 ? -3.022 -10.803 1.906 1.00 98.38 305 ALA A C 1
ATOM 2485 O O . ALA A 1 305 ? -2.816 -10.989 3.110 1.00 98.38 305 ALA A O 1
ATOM 2486 N N . ALA A 1 306 ? -4.260 -10.787 1.404 1.00 98.62 306 ALA A N 1
ATOM 2487 C CA . ALA A 1 306 ? -5.463 -10.838 2.235 1.00 98.62 306 ALA A CA 1
ATOM 2488 C C . ALA A 1 306 ? -5.626 -12.171 2.989 1.00 98.62 306 ALA A C 1
ATOM 2490 O O . ALA A 1 306 ? -5.861 -12.124 4.201 1.00 98.62 306 ALA A O 1
ATOM 2491 N N . PRO A 1 307 ? -5.399 -13.356 2.382 1.00 98.75 307 PRO A N 1
ATOM 2492 C CA . PRO A 1 307 ? -5.411 -14.613 3.130 1.00 98.75 307 PRO A CA 1
ATOM 2493 C C . PRO A 1 307 ? -4.385 -14.642 4.269 1.00 98.75 307 PRO A C 1
ATOM 2495 O O . PRO A 1 307 ? -4.659 -15.162 5.350 1.00 98.75 307 PRO A O 1
ATOM 2498 N N . ASN A 1 308 ? -3.211 -14.039 4.071 1.00 98.81 308 ASN A N 1
ATOM 2499 C CA . ASN A 1 308 ? -2.194 -13.948 5.116 1.00 98.81 308 ASN A CA 1
ATOM 2500 C C . ASN A 1 308 ? -2.595 -12.994 6.244 1.00 98.81 308 ASN A C 1
ATOM 2502 O O . ASN A 1 308 ? -2.371 -13.311 7.414 1.00 98.81 308 ASN A O 1
ATOM 2506 N N . ALA A 1 309 ? -3.267 -11.888 5.927 1.00 98.75 309 ALA A N 1
ATOM 2507 C CA . ALA A 1 309 ? -3.878 -11.035 6.939 1.00 98.75 309 ALA A CA 1
ATOM 2508 C C . ALA A 1 309 ? -4.953 -11.780 7.748 1.00 98.75 309 ALA A C 1
ATOM 2510 O O . ALA A 1 309 ? -4.973 -11.654 8.974 1.00 98.75 309 ALA A O 1
ATOM 2511 N N . ILE A 1 310 ? -5.784 -12.609 7.102 1.00 98.75 310 ILE A N 1
ATOM 2512 C CA . ILE A 1 310 ? -6.787 -13.441 7.789 1.00 98.75 310 ILE A CA 1
ATOM 2513 C C . ILE A 1 310 ? -6.111 -14.368 8.801 1.00 98.75 310 ILE A C 1
ATOM 2515 O O . ILE A 1 310 ? -6.455 -14.380 9.986 1.00 98.75 310 ILE A O 1
ATOM 2519 N N . ARG A 1 311 ? -5.085 -15.093 8.349 1.00 98.69 311 ARG A N 1
ATOM 2520 C CA . ARG A 1 311 ? -4.313 -16.013 9.192 1.00 98.69 311 ARG A CA 1
ATOM 2521 C C . ARG A 1 311 ? -3.735 -15.323 10.420 1.00 98.69 311 ARG A C 1
ATOM 2523 O O . ARG A 1 311 ? -3.835 -15.865 11.517 1.00 98.69 311 ARG A O 1
ATOM 2530 N N . ILE A 1 312 ? -3.160 -14.137 10.251 1.00 98.62 312 ILE A N 1
ATOM 2531 C CA . ILE A 1 312 ? -2.524 -13.405 11.350 1.00 98.62 312 ILE A CA 1
ATOM 2532 C C . ILE A 1 312 ? -3.573 -12.856 12.323 1.00 98.62 312 ILE A C 1
ATOM 2534 O O . ILE A 1 312 ? -3.451 -13.062 13.530 1.00 98.62 312 ILE A O 1
ATOM 2538 N N . LEU A 1 313 ? -4.598 -12.169 11.813 1.00 98.44 313 LEU A N 1
ATOM 2539 C CA . LEU A 1 313 ? -5.520 -11.376 12.634 1.00 98.44 313 LEU A CA 1
ATOM 2540 C C . LEU A 1 313 ? -6.668 -12.197 13.227 1.00 98.44 313 LEU A C 1
ATOM 2542 O O . LEU A 1 313 ? -7.168 -11.857 14.299 1.00 98.44 313 LEU A O 1
ATOM 2546 N N . PHE A 1 314 ? -7.111 -13.252 12.545 1.00 97.62 314 PHE A N 1
ATOM 2547 C CA . PHE A 1 314 ? -8.295 -14.019 12.942 1.00 97.62 314 PHE A CA 1
ATOM 2548 C C . PHE A 1 314 ? -7.955 -15.445 13.373 1.00 97.62 314 PHE A C 1
ATOM 2550 O O . PHE A 1 314 ? -8.646 -15.997 14.224 1.00 97.62 314 PHE A O 1
ATOM 2557 N N . GLU A 1 315 ? -6.883 -16.038 12.841 1.00 97.81 315 GLU A N 1
ATOM 2558 C CA . GLU A 1 315 ? -6.498 -17.417 13.174 1.00 97.81 315 GLU A CA 1
ATOM 2559 C C . GLU A 1 315 ? -5.297 -17.515 14.127 1.00 97.81 315 GLU A C 1
ATOM 2561 O O . GLU A 1 315 ? -4.999 -18.604 14.617 1.00 97.81 315 GLU A O 1
ATOM 2566 N N . GLY A 1 316 ? -4.573 -16.414 14.362 1.00 97.12 316 GLY A N 1
ATOM 2567 C CA . GLY A 1 316 ? -3.3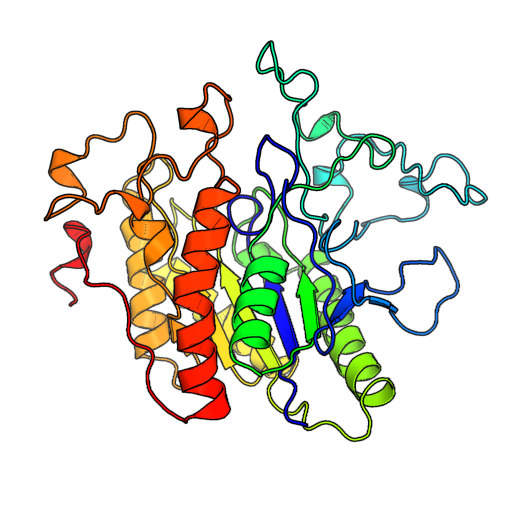40 -16.409 15.156 1.00 97.12 316 GLY A CA 1
ATOM 2568 C C . GLY A 1 316 ? -2.209 -17.247 14.542 1.00 97.12 316 GLY A C 1
ATOM 2569 O O . GLY A 1 316 ? -1.354 -17.768 15.261 1.00 97.12 316 GLY A O 1
ATOM 2570 N N . LYS A 1 317 ? -2.207 -17.422 13.215 1.00 98.31 317 LYS A N 1
ATOM 2571 C CA . LYS A 1 317 ? -1.237 -18.235 12.472 1.00 98.31 317 LYS A CA 1
ATOM 2572 C C . LYS A 1 317 ? -0.225 -17.375 11.725 1.00 98.31 317 LYS A C 1
ATOM 2574 O O . LYS A 1 317 ? -0.490 -16.246 11.328 1.00 98.31 317 LYS A O 1
ATOM 2579 N N . LYS A 1 318 ? 0.941 -17.972 11.466 1.00 97.31 318 LYS A N 1
ATOM 2580 C CA . LYS A 1 318 ? 1.962 -17.390 10.588 1.00 97.31 318 LYS A CA 1
ATOM 2581 C C . LYS A 1 318 ? 1.466 -17.302 9.134 1.00 97.31 318 LYS A C 1
ATOM 2583 O O . LYS A 1 318 ? 0.707 -18.192 8.710 1.00 97.31 318 LYS A O 1
ATOM 2588 N N . PRO A 1 319 ? 1.926 -16.293 8.371 1.00 98.00 319 PRO A N 1
ATOM 2589 C CA . PRO A 1 319 ? 1.652 -16.200 6.944 1.00 98.00 319 PRO A CA 1
ATOM 2590 C C . PRO A 1 319 ? 2.253 -17.396 6.192 1.00 98.00 319 PRO A C 1
ATOM 2592 O O . PRO A 1 319 ? 3.274 -17.956 6.598 1.00 98.00 319 PRO A O 1
ATOM 2595 N N . ILE A 1 320 ? 1.598 -17.795 5.106 1.00 98.12 320 ILE A N 1
ATOM 2596 C CA . ILE A 1 320 ? 2.120 -18.719 4.100 1.00 98.12 320 ILE A CA 1
ATOM 2597 C C . ILE A 1 320 ? 2.571 -17.851 2.932 1.00 98.12 320 ILE A C 1
ATOM 2599 O O . ILE A 1 320 ? 1.752 -17.312 2.190 1.00 98.12 320 ILE A O 1
ATOM 2603 N N . LEU A 1 321 ? 3.883 -17.678 2.832 1.00 97.75 321 LEU A N 1
ATOM 2604 C CA . LEU A 1 321 ? 4.500 -16.874 1.790 1.00 97.75 321 LEU A CA 1
ATOM 2605 C C . LEU A 1 321 ? 4.804 -17.725 0.568 1.00 97.75 321 LEU A C 1
ATOM 2607 O O . LEU A 1 321 ? 5.053 -18.929 0.657 1.00 97.75 321 LEU A O 1
ATOM 2611 N N . GLU A 1 322 ? 4.831 -17.052 -0.566 1.00 96.81 322 GLU A N 1
ATOM 2612 C CA . GLU A 1 322 ? 5.269 -17.592 -1.831 1.00 96.81 322 GLU A CA 1
ATOM 2613 C C . GLU A 1 322 ? 6.725 -18.077 -1.722 1.00 96.81 322 GLU A C 1
ATOM 2615 O O . GLU A 1 322 ? 7.550 -17.538 -0.961 1.00 96.81 322 GLU A O 1
ATOM 2620 N N . LYS A 1 323 ? 7.036 -19.137 -2.473 1.00 94.56 323 LYS A N 1
ATOM 2621 C CA . LYS A 1 323 ? 8.365 -19.749 -2.468 1.00 94.56 323 LYS A CA 1
ATOM 2622 C C . LYS A 1 323 ? 9.389 -18.749 -2.999 1.00 94.56 323 LYS A C 1
ATOM 2624 O O . LYS A 1 323 ? 9.177 -18.135 -4.037 1.00 94.56 323 LYS A O 1
ATOM 2629 N N . GLU A 1 324 ? 10.509 -18.605 -2.294 1.00 94.62 324 GLU A N 1
ATOM 2630 C CA . GLU A 1 324 ? 11.582 -17.719 -2.739 1.00 94.62 324 GLU A CA 1
ATOM 2631 C C . GLU A 1 324 ? 12.197 -18.227 -4.045 1.00 94.62 324 GLU A C 1
ATOM 2633 O O . GLU A 1 324 ? 12.684 -19.360 -4.112 1.00 94.62 324 GLU A O 1
ATOM 2638 N N . ILE A 1 325 ? 12.205 -17.361 -5.056 1.00 93.19 325 ILE A N 1
ATOM 2639 C CA . ILE A 1 325 ? 12.823 -17.629 -6.355 1.00 93.19 325 ILE A CA 1
ATOM 2640 C C . ILE A 1 325 ? 13.865 -16.578 -6.746 1.00 93.19 325 ILE A C 1
ATOM 2642 O O . ILE A 1 325 ? 14.564 -16.795 -7.729 1.00 93.19 325 ILE A O 1
ATOM 2646 N N . ILE A 1 326 ? 14.039 -15.493 -5.987 1.00 92.75 326 ILE A N 1
ATOM 2647 C CA . ILE A 1 326 ? 15.029 -14.445 -6.268 1.00 92.75 326 ILE A CA 1
ATOM 2648 C C . ILE A 1 326 ? 16.427 -14.945 -5.889 1.00 92.75 326 ILE A C 1
ATOM 2650 O O . ILE A 1 326 ? 16.695 -15.203 -4.713 1.00 92.75 326 ILE A O 1
ATOM 2654 N N . ILE A 1 327 ? 17.332 -15.069 -6.869 1.00 90.69 327 ILE A N 1
ATOM 2655 C CA . ILE A 1 327 ? 18.658 -15.696 -6.690 1.00 90.69 327 ILE A CA 1
ATOM 2656 C C . ILE A 1 327 ? 19.451 -15.034 -5.554 1.00 90.69 327 ILE A C 1
ATOM 2658 O O . ILE A 1 327 ? 19.858 -15.742 -4.627 1.00 90.69 327 ILE A O 1
ATOM 2662 N N . PRO A 1 328 ? 19.619 -13.694 -5.524 1.00 86.38 328 PRO A N 1
ATOM 2663 C CA . PRO A 1 328 ? 20.341 -13.040 -4.436 1.00 86.38 328 PRO A CA 1
ATOM 2664 C C . PRO A 1 328 ? 19.744 -13.236 -3.030 1.00 86.38 328 PRO A C 1
ATOM 2666 O O . PRO A 1 328 ? 20.406 -12.897 -2.047 1.00 86.38 328 PRO A O 1
ATOM 2669 N N . LEU A 1 329 ? 18.510 -13.736 -2.899 1.00 86.12 329 LEU A N 1
ATOM 2670 C CA . LEU A 1 329 ? 17.840 -13.975 -1.616 1.00 86.12 329 LEU A CA 1
ATOM 2671 C C . LEU A 1 329 ? 17.858 -15.448 -1.176 1.00 86.12 329 LEU A C 1
ATOM 2673 O O . LEU A 1 329 ? 17.575 -15.732 -0.014 1.00 86.12 329 LEU A O 1
ATOM 2677 N N . GLN A 1 330 ? 18.241 -16.392 -2.041 1.00 77.31 330 GLN A N 1
ATOM 2678 C CA . GLN A 1 330 ? 18.187 -17.824 -1.712 1.00 77.31 330 GLN A CA 1
ATOM 2679 C C . GLN A 1 330 ? 19.101 -18.239 -0.557 1.00 77.31 330 GLN A C 1
ATOM 2681 O O . GLN A 1 330 ? 18.788 -19.181 0.161 1.00 77.31 330 GLN A O 1
ATOM 2686 N N . SER A 1 331 ? 20.204 -17.525 -0.325 1.00 61.22 331 SER A N 1
ATOM 2687 C CA . SER A 1 331 ? 21.096 -17.803 0.807 1.00 61.22 331 SER A CA 1
ATOM 2688 C C . SER A 1 331 ? 20.485 -17.481 2.180 1.00 61.22 331 SER A C 1
ATOM 2690 O O . SER A 1 331 ? 21.148 -17.692 3.193 1.00 61.22 331 SER A O 1
ATOM 2692 N N . PHE A 1 332 ? 19.265 -16.931 2.228 1.00 54.03 332 PHE A N 1
ATOM 2693 C CA . PHE A 1 332 ? 18.582 -16.506 3.456 1.00 54.03 332 PHE A CA 1
ATOM 2694 C C . PHE A 1 332 ? 17.305 -17.304 3.766 1.00 54.03 332 PHE A C 1
ATOM 2696 O O . PHE A 1 332 ? 16.705 -17.049 4.814 1.00 54.03 332 PHE A O 1
ATOM 2703 N N . ALA A 1 333 ? 16.884 -18.198 2.861 1.00 52.75 333 ALA A N 1
ATOM 2704 C CA . ALA A 1 333 ? 15.619 -18.935 2.927 1.00 52.75 333 ALA A CA 1
ATOM 2705 C C . ALA A 1 333 ? 15.659 -20.152 3.861 1.00 52.75 333 ALA A C 1
ATOM 2707 O O . ALA A 1 333 ? 16.703 -20.844 3.900 1.00 52.75 333 ALA A O 1
#